Protein AF-A0A9D3N6C1-F1 (afdb_monomer)

Radius of gyration: 56.99 Å; Cα contacts (8 Å, |Δi|>4): 7; chains: 1; bounding box: 118×42×166 Å

Secondary structure (DSSP, 8-state):
--HHHHHHSSSSS------------------THHHHHTTS----S-PPPBTTB---TT------------GGGPPPHHHHHHHHHHHHHHHHHHHHHHHHTT--TTPPPHHHHHHHHHHHHHHHHHHHHHHHHHHHHHHHHHHHHHHHHHHHHHHHHHHHHHHHHHHHHHHHHHHHHHHHHHHHHHHHHHHHHHHHHHHHHHT-

Structure (mmCIF, N/CA/C/O backbone):
data_AF-A0A9D3N6C1-F1
#
_entry.id   AF-A0A9D3N6C1-F1
#
loop_
_atom_site.group_PDB
_atom_site.id
_atom_site.type_symbol
_atom_site.label_atom_id
_atom_site.label_alt_id
_atom_site.label_comp_id
_atom_site.label_asym_id
_atom_site.label_entity_id
_atom_site.label_seq_id
_atom_site.pdbx_PDB_ins_code
_atom_site.Cartn_x
_atom_site.Cartn_y
_atom_site.Cartn_z
_atom_site.occupancy
_atom_site.B_iso_or_equiv
_atom_site.auth_seq_id
_atom_site.auth_comp_id
_atom_site.auth_asym_id
_atom_site.auth_atom_id
_atom_site.pdbx_PDB_model_num
ATOM 1 N N . MET A 1 1 ? -15.144 -20.493 -7.561 1.00 51.84 1 MET A N 1
ATOM 2 C CA . MET A 1 1 ? -16.007 -19.359 -7.971 1.00 51.84 1 MET A CA 1
ATOM 3 C C . MET A 1 1 ? -17.156 -19.053 -7.002 1.00 51.84 1 MET A C 1
ATOM 5 O O . MET A 1 1 ? -17.627 -17.929 -7.015 1.00 51.84 1 MET A O 1
ATOM 9 N N . ALA A 1 2 ? -17.586 -19.973 -6.125 1.00 52.69 2 ALA A N 1
ATOM 10 C CA . ALA A 1 2 ? -18.705 -19.720 -5.201 1.00 52.69 2 ALA A CA 1
ATOM 11 C C . ALA A 1 2 ? -18.358 -18.874 -3.952 1.00 52.69 2 ALA A C 1
ATOM 13 O O . ALA A 1 2 ? -19.252 -18.319 -3.326 1.00 52.69 2 ALA A O 1
ATOM 14 N N . TRP A 1 3 ? -17.078 -18.743 -3.588 1.00 44.59 3 TRP A N 1
ATOM 15 C CA . TRP A 1 3 ? -16.671 -18.025 -2.368 1.00 44.59 3 TRP A CA 1
ATOM 16 C C . TRP A 1 3 ? -16.644 -16.498 -2.516 1.00 44.59 3 TRP A C 1
ATOM 18 O O . TRP A 1 3 ? -16.875 -15.788 -1.544 1.00 44.59 3 TRP A O 1
ATOM 28 N N . PHE A 1 4 ? -16.455 -15.981 -3.733 1.00 55.94 4 PHE A N 1
ATOM 29 C CA . PHE A 1 4 ? -16.473 -14.535 -3.989 1.00 55.94 4 PHE A CA 1
ATOM 30 C C . PHE A 1 4 ? -17.875 -13.917 -3.863 1.00 55.94 4 PHE A 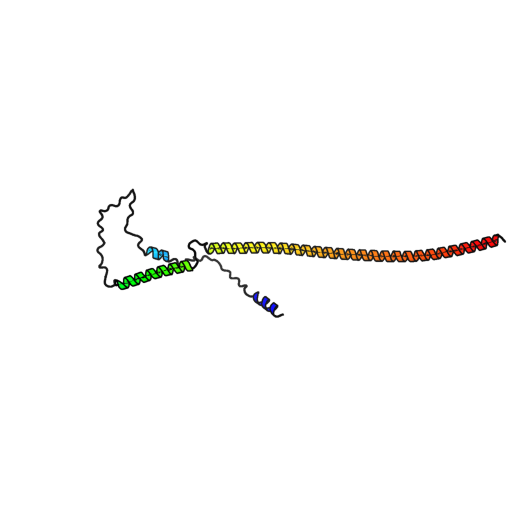C 1
ATOM 32 O O . PHE A 1 4 ? -18.001 -12.747 -3.518 1.00 55.94 4 PHE A O 1
ATOM 39 N N . LEU A 1 5 ? -18.935 -14.703 -4.084 1.00 53.47 5 LEU A N 1
ATOM 40 C CA . LEU A 1 5 ? -20.321 -14.235 -3.960 1.00 53.47 5 LEU A CA 1
ATOM 41 C C . LEU A 1 5 ? -20.803 -14.169 -2.501 1.00 53.47 5 LEU A C 1
ATOM 43 O O . LEU A 1 5 ? -21.668 -13.360 -2.185 1.00 53.47 5 LEU A O 1
ATOM 47 N N . LEU A 1 6 ? -20.215 -14.964 -1.600 1.00 51.81 6 LEU A N 1
ATOM 48 C CA . LEU A 1 6 ? -20.531 -14.935 -0.165 1.00 51.81 6 LEU A CA 1
ATOM 49 C C . LEU A 1 6 ? -19.954 -13.700 0.544 1.00 51.81 6 LEU A C 1
ATOM 51 O O . LEU A 1 6 ? -20.574 -13.199 1.476 1.00 51.81 6 LEU A O 1
ATOM 55 N N . LEU A 1 7 ? -18.826 -13.166 0.063 1.00 52.06 7 LEU A N 1
ATOM 56 C CA . LEU A 1 7 ? -18.203 -11.949 0.603 1.00 52.06 7 LEU A CA 1
ATOM 57 C C . LEU A 1 7 ? -18.916 -10.654 0.179 1.00 52.06 7 LEU A C 1
ATOM 59 O O . LEU A 1 7 ? -18.825 -9.650 0.876 1.00 52.06 7 LEU A O 1
ATOM 63 N N . LEU A 1 8 ? -19.656 -10.668 -0.934 1.00 50.75 8 LEU A N 1
ATOM 64 C CA . LEU A 1 8 ? -20.414 -9.499 -1.398 1.00 50.75 8 LEU A CA 1
ATOM 65 C C . LEU A 1 8 ? -21.773 -9.347 -0.692 1.00 50.75 8 LEU A C 1
ATOM 67 O O . LEU A 1 8 ? -22.330 -8.253 -0.667 1.00 50.75 8 LEU A O 1
ATOM 71 N N . LEU A 1 9 ? -22.298 -10.412 -0.078 1.00 48.44 9 LEU A N 1
ATOM 72 C CA . LEU A 1 9 ? -23.593 -10.386 0.614 1.00 48.44 9 LEU A CA 1
ATOM 73 C C . LEU A 1 9 ? -23.511 -9.872 2.061 1.00 48.44 9 LEU A C 1
ATOM 75 O O . LEU A 1 9 ? -24.537 -9.494 2.623 1.00 48.44 9 LEU A O 1
ATOM 79 N N . THR A 1 10 ? -22.319 -9.802 2.660 1.00 48.97 10 THR A N 1
ATOM 80 C CA . THR A 1 10 ? -22.128 -9.294 4.031 1.00 48.97 10 THR A CA 1
ATOM 81 C C . THR A 1 10 ? -21.911 -7.781 4.102 1.00 48.97 10 THR A C 1
ATOM 83 O O . THR A 1 10 ? -21.948 -7.221 5.191 1.00 48.97 10 THR A O 1
ATOM 86 N N . VAL A 1 11 ? -21.740 -7.099 2.963 1.00 46.59 11 VAL A N 1
ATOM 87 C CA . VAL A 1 11 ? -21.445 -5.651 2.904 1.00 46.59 11 VAL A CA 1
ATOM 88 C C . VAL A 1 11 ? -22.714 -4.783 2.774 1.00 46.59 11 VAL A C 1
ATOM 90 O O . VAL A 1 11 ? -22.653 -3.572 2.954 1.00 46.59 11 VAL A O 1
ATOM 93 N N . TRP A 1 12 ? -23.896 -5.372 2.536 1.00 43.91 12 TRP A N 1
ATOM 94 C CA . TRP A 1 12 ? -25.137 -4.613 2.266 1.00 43.91 12 TRP A CA 1
ATOM 95 C C . TRP A 1 12 ? -26.204 -4.580 3.374 1.00 43.91 12 TRP A C 1
ATOM 97 O O . TRP A 1 12 ? -27.329 -4.134 3.155 1.00 43.91 12 TRP A O 1
ATOM 107 N N . ARG A 1 13 ? -25.856 -4.954 4.603 1.00 42.44 13 ARG A N 1
ATOM 108 C CA . ARG A 1 13 ? -26.636 -4.650 5.818 1.00 42.44 13 ARG A CA 1
ATOM 109 C C . ARG A 1 13 ? -25.618 -4.126 6.827 1.00 42.44 13 ARG A C 1
ATOM 111 O O . ARG A 1 13 ? -24.743 -4.881 7.203 1.00 42.44 13 ARG A O 1
ATOM 118 N N . THR A 1 14 ? -25.588 -2.867 7.242 1.00 38.66 14 THR A N 1
ATOM 119 C CA . THR A 1 14 ? -26.682 -2.019 7.717 1.00 38.66 14 THR A CA 1
ATOM 120 C C . THR A 1 14 ? -26.234 -0.557 7.657 1.00 38.66 14 THR A C 1
ATOM 122 O O . THR A 1 14 ? -25.368 -0.144 8.419 1.00 38.66 14 THR A O 1
ATOM 125 N N . GLY A 1 15 ? -26.839 0.231 6.771 1.00 40.22 15 GLY A N 1
ATOM 126 C CA . GLY A 1 15 ? -26.744 1.691 6.767 1.00 40.22 15 GLY A CA 1
ATOM 127 C C . GLY A 1 15 ? -28.107 2.290 7.088 1.00 40.22 15 GLY A C 1
ATOM 128 O O . GLY A 1 15 ? -28.732 2.887 6.220 1.00 40.22 15 GLY A O 1
ATOM 129 N N . SER A 1 16 ? -28.607 2.054 8.302 1.00 34.19 16 SER A N 1
ATOM 130 C CA . SER A 1 16 ? -29.716 2.832 8.855 1.00 34.19 16 SER A CA 1
ATOM 131 C C . SER A 1 16 ? -29.099 3.829 9.818 1.00 34.19 16 SER A C 1
ATOM 133 O O . SER A 1 16 ? -28.692 3.449 10.913 1.00 34.19 16 SER A O 1
ATOM 135 N N . SER A 1 17 ? -28.995 5.083 9.379 1.00 38.34 17 SER A N 1
ATOM 136 C CA . SER A 1 17 ? -28.716 6.220 10.252 1.00 38.34 17 SER A CA 1
ATOM 137 C C . SER A 1 17 ? -29.812 6.273 11.310 1.00 38.34 17 SER A C 1
ATOM 139 O O . SER A 1 17 ? -30.955 6.604 11.000 1.00 38.34 17 SER A O 1
ATOM 141 N N . ILE A 1 18 ? -29.494 5.865 12.534 1.00 37.66 18 ILE A N 1
ATOM 142 C CA . ILE A 1 18 ? -30.300 6.217 13.696 1.00 37.66 18 ILE A CA 1
ATOM 143 C C . ILE A 1 18 ? -29.663 7.498 14.227 1.00 37.66 18 ILE A C 1
ATOM 145 O O . ILE A 1 18 ? -28.695 7.446 14.981 1.00 37.66 18 ILE A O 1
ATOM 149 N N . ASP A 1 19 ? -30.192 8.641 13.792 1.00 34.84 19 ASP A N 1
ATOM 150 C CA . ASP A 1 19 ? -30.041 9.890 14.535 1.00 34.84 19 ASP A CA 1
ATOM 151 C C . ASP A 1 19 ? -30.772 9.700 15.868 1.00 34.84 19 ASP A C 1
ATOM 153 O O . ASP A 1 19 ? -31.995 9.833 15.956 1.00 34.84 19 ASP A O 1
ATOM 157 N N . VAL A 1 20 ? -30.032 9.305 16.906 1.00 38.78 20 VAL A N 1
ATOM 158 C CA . VAL A 1 20 ? -30.511 9.425 18.282 1.00 38.78 20 VAL A CA 1
ATOM 159 C C . VAL A 1 20 ? -30.230 10.856 18.711 1.00 38.78 20 VAL A C 1
ATOM 161 O O . VAL A 1 20 ? -29.137 11.188 19.163 1.00 38.78 20 VAL A O 1
ATOM 164 N N . ASP A 1 21 ? -31.244 11.695 18.538 1.00 36.72 21 ASP A N 1
ATOM 165 C CA . ASP A 1 21 ? -31.385 12.965 19.235 1.00 36.72 21 ASP A CA 1
ATOM 166 C C . ASP A 1 21 ? -31.307 12.692 20.749 1.00 36.72 21 ASP A C 1
ATOM 168 O O . ASP A 1 21 ? -32.249 12.178 21.362 1.00 36.72 21 ASP A O 1
ATOM 172 N N . MET A 1 22 ? -30.138 12.952 21.346 1.00 39.72 22 MET A N 1
ATOM 173 C CA . MET A 1 22 ? -29.923 12.942 22.796 1.00 39.72 22 MET A CA 1
ATOM 174 C C . MET A 1 22 ? -30.532 14.209 23.407 1.00 39.72 22 MET A C 1
ATOM 176 O O . MET A 1 22 ? -29.850 15.040 24.001 1.00 39.72 22 MET A O 1
ATOM 180 N N . GLY A 1 23 ? -31.844 14.351 23.241 1.00 34.59 23 GLY A N 1
ATOM 181 C CA . GLY A 1 23 ? -32.658 15.238 24.050 1.00 34.59 23 GLY A CA 1
ATOM 182 C C . GLY A 1 23 ? -32.827 14.630 25.437 1.00 34.59 23 GLY A C 1
ATOM 183 O O . GLY A 1 23 ? -33.588 13.675 25.603 1.00 34.59 23 GLY A O 1
ATOM 184 N N . ASP A 1 24 ? -32.056 15.162 26.384 1.00 43.91 24 ASP A N 1
ATOM 185 C CA . ASP A 1 24 ? -32.415 15.402 27.787 1.00 43.91 24 ASP A CA 1
ATOM 186 C C . ASP A 1 24 ? -33.452 14.424 28.372 1.00 43.91 24 ASP A C 1
ATOM 188 O O . ASP A 1 24 ? -34.631 14.735 28.552 1.00 43.91 24 ASP A O 1
ATOM 192 N N . ARG A 1 25 ? -33.013 13.188 28.620 1.00 38.09 25 ARG A N 1
ATOM 193 C CA . ARG A 1 25 ? -33.773 12.222 29.413 1.00 38.09 25 ARG A CA 1
ATOM 194 C C . ARG A 1 25 ? -33.000 11.977 30.696 1.00 38.09 25 ARG A C 1
ATOM 196 O O . ARG A 1 25 ? -31.959 11.331 30.657 1.00 38.09 25 ARG A O 1
ATOM 203 N N . ASP A 1 26 ? -33.530 12.492 31.800 1.00 43.59 26 ASP A N 1
ATOM 204 C CA . ASP A 1 26 ? -33.186 12.079 33.159 1.00 43.59 26 ASP A CA 1
ATOM 205 C C . ASP A 1 26 ? -33.376 10.561 33.267 1.00 43.59 26 ASP A C 1
ATOM 207 O O . ASP A 1 26 ? -34.496 10.045 33.330 1.00 43.59 26 ASP A O 1
ATOM 211 N N . TRP A 1 27 ? -32.267 9.825 33.226 1.00 44.47 27 TRP A N 1
ATOM 212 C CA . TRP A 1 27 ? -32.243 8.397 33.511 1.00 44.47 27 TRP A CA 1
ATOM 213 C C . TRP A 1 27 ? -32.145 8.217 35.020 1.00 44.47 27 TRP A C 1
ATOM 215 O O . TRP A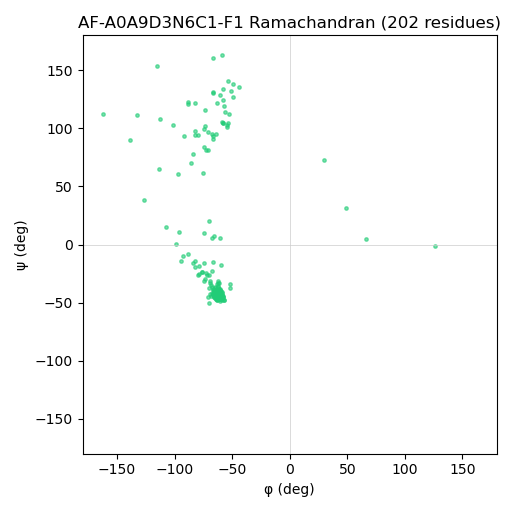 1 27 ? -31.077 7.938 35.563 1.00 44.47 27 TRP A O 1
ATOM 225 N N . ASP A 1 28 ? -33.277 8.400 35.692 1.00 39.50 28 ASP A N 1
ATOM 226 C CA . ASP A 1 28 ? -33.423 8.132 37.116 1.00 39.50 28 ASP A CA 1
ATOM 227 C C . ASP A 1 28 ? -33.434 6.607 37.325 1.00 39.50 28 ASP A C 1
ATOM 229 O O . ASP A 1 28 ? -34.473 5.940 37.357 1.00 39.50 28 ASP A O 1
ATOM 233 N N . TRP A 1 29 ? -32.239 6.011 37.351 1.00 38.75 29 TRP A N 1
ATOM 234 C CA . TRP A 1 29 ? -32.053 4.594 37.641 1.00 38.75 29 TRP A CA 1
ATOM 235 C C . TRP A 1 29 ? -32.328 4.340 39.124 1.00 38.75 29 TRP A C 1
ATOM 237 O O . TRP A 1 29 ? -31.419 4.237 39.944 1.00 38.75 29 TRP A O 1
ATOM 247 N N . GLY A 1 30 ? -33.616 4.223 39.451 1.00 46.69 30 GLY A N 1
ATOM 248 C CA . GLY A 1 30 ? -34.174 3.083 40.179 1.00 46.69 30 GLY A CA 1
ATOM 249 C C . GLY A 1 30 ? -33.462 2.635 41.453 1.00 46.69 30 GLY A C 1
ATOM 250 O O . GLY A 1 30 ? -33.509 1.453 41.783 1.00 46.69 30 GLY A O 1
ATOM 251 N N . SER A 1 31 ? -32.842 3.547 42.194 1.00 46.62 31 SER A N 1
ATOM 252 C CA . SER A 1 31 ? -32.247 3.256 43.494 1.00 46.62 31 SER A CA 1
ATOM 253 C C . SER A 1 31 ? -33.231 3.639 44.594 1.00 46.62 31 SER A C 1
ATOM 255 O O . SER A 1 31 ? -32.929 4.442 45.472 1.00 46.62 31 SER A O 1
ATOM 257 N N . GLY A 1 32 ? -34.406 2.996 44.595 1.00 43.09 32 GLY A N 1
ATOM 258 C CA . GLY A 1 32 ? -35.379 3.058 45.702 1.00 43.09 32 GLY A CA 1
ATOM 259 C C . GLY A 1 32 ? -34.832 2.526 47.041 1.00 43.09 32 GLY A C 1
ATOM 260 O O . GLY A 1 32 ? -35.556 2.426 48.027 1.00 43.09 32 GLY A O 1
ATOM 261 N N . LEU A 1 33 ? -33.538 2.189 47.099 1.00 50.34 33 LEU A N 1
ATOM 262 C CA . LEU A 1 33 ? -32.808 1.920 48.329 1.00 50.34 33 LEU A CA 1
ATOM 263 C C . LEU A 1 33 ? -32.761 3.157 49.240 1.00 50.34 33 LEU A C 1
ATOM 265 O O . LEU A 1 33 ? -32.761 3.002 50.458 1.00 50.34 33 LEU A O 1
ATOM 269 N N . HIS A 1 34 ? -32.752 4.371 48.674 1.00 49.53 34 HIS A N 1
ATOM 270 C CA . HIS A 1 34 ? -32.753 5.600 49.473 1.00 49.53 34 HIS A CA 1
ATOM 271 C C . HIS A 1 34 ? -34.060 5.741 50.277 1.00 49.53 34 HIS A C 1
ATOM 273 O O . HIS A 1 34 ? -34.020 6.011 51.477 1.00 49.53 34 HIS A O 1
ATOM 279 N N . ASP A 1 35 ? -35.204 5.403 49.671 1.00 50.47 35 ASP A N 1
ATOM 280 C CA . ASP A 1 35 ? -36.515 5.390 50.339 1.00 50.47 35 ASP A CA 1
ATOM 281 C C . ASP A 1 35 ? -36.641 4.262 51.387 1.00 50.47 35 ASP A C 1
ATOM 283 O O . ASP A 1 35 ? -37.285 4.423 52.430 1.00 50.47 35 ASP A O 1
ATOM 287 N N . LEU A 1 36 ? -35.967 3.126 51.172 1.00 49.16 36 LEU A N 1
ATOM 288 C CA . LEU A 1 36 ? -35.908 2.022 52.141 1.00 49.16 36 LEU A CA 1
ATOM 289 C C . LEU A 1 36 ? -34.999 2.321 53.344 1.00 49.16 36 LEU A C 1
ATOM 291 O O . LEU A 1 36 ? -35.290 1.870 54.452 1.00 49.16 36 LEU A O 1
ATOM 295 N N . LEU A 1 37 ? -33.935 3.112 53.173 1.00 50.56 37 LEU A N 1
ATOM 296 C CA . LEU A 1 37 ? -33.070 3.538 54.281 1.00 50.56 37 LEU A CA 1
ATOM 297 C C . LEU A 1 37 ? -33.749 4.570 55.194 1.00 50.56 37 LEU A C 1
ATOM 299 O O . LEU A 1 37 ? -33.457 4.601 56.388 1.00 50.56 37 LEU A O 1
ATOM 303 N N . HIS A 1 38 ? -34.711 5.342 54.681 1.00 45.22 38 HIS A N 1
ATOM 304 C CA . HIS A 1 38 ? -35.580 6.195 55.501 1.00 45.22 38 HIS A CA 1
ATOM 305 C C . HIS A 1 38 ? -36.652 5.416 56.279 1.00 45.22 38 HIS A C 1
ATOM 307 O O . HIS A 1 38 ? -37.223 5.943 57.234 1.00 45.22 38 HIS A O 1
ATOM 313 N N . SER A 1 39 ? -36.910 4.160 55.901 1.00 44.50 39 SER A N 1
ATOM 314 C CA . SER A 1 39 ? -37.894 3.290 56.561 1.00 44.50 39 SER A CA 1
ATOM 315 C C . SER A 1 39 ? -37.345 2.608 57.820 1.00 44.50 39 SER A C 1
ATOM 317 O O . SER A 1 39 ? -38.115 2.094 58.632 1.00 44.50 39 SER A O 1
ATOM 319 N N . PHE A 1 40 ? -36.024 2.629 58.025 1.00 40.97 40 PHE A N 1
ATOM 320 C CA . PHE A 1 40 ? -35.431 2.297 59.313 1.00 40.97 40 PHE A CA 1
ATOM 321 C C . PHE A 1 40 ? -35.357 3.570 60.153 1.00 40.97 40 PHE A C 1
ATOM 323 O O . PHE A 1 40 ? -34.719 4.535 59.729 1.00 40.97 40 PHE A O 1
ATOM 330 N N . PRO A 1 41 ? -35.957 3.610 61.355 1.00 40.72 41 PRO A N 1
ATOM 331 C CA . PRO A 1 41 ? -35.766 4.735 62.246 1.00 40.72 41 PRO A CA 1
ATOM 332 C C . PRO A 1 41 ? -34.298 4.738 62.685 1.00 40.72 41 PRO A C 1
ATOM 334 O O . PRO A 1 41 ? -33.922 4.125 63.678 1.00 40.72 41 PRO A O 1
ATOM 337 N N . ALA A 1 42 ? -33.456 5.478 61.963 1.00 39.47 42 ALA A N 1
ATOM 338 C CA . ALA A 1 42 ? -32.098 5.832 62.371 1.00 39.47 42 ALA A CA 1
ATOM 339 C C . ALA A 1 42 ? -32.090 6.751 63.611 1.00 39.47 42 ALA A C 1
ATOM 341 O O . ALA A 1 42 ? -31.053 7.255 64.030 1.00 39.47 42 ALA A O 1
ATOM 342 N N . HIS A 1 43 ? -33.249 6.976 64.230 1.00 42.50 43 HIS A N 1
ATOM 343 C CA . HIS A 1 43 ? -33.382 7.575 65.546 1.00 42.50 43 HIS A CA 1
ATOM 344 C C . HIS A 1 43 ? -33.261 6.471 66.593 1.00 42.50 43 HIS A C 1
ATOM 346 O O . HIS A 1 43 ? -34.223 6.105 67.268 1.00 42.50 43 HIS A O 1
ATOM 352 N N . SER A 1 44 ? -32.049 5.932 66.733 1.00 42.66 44 SER A N 1
ATOM 353 C CA . SER A 1 44 ? -31.700 5.300 67.999 1.00 42.66 44 SER A CA 1
ATOM 354 C C . SER A 1 44 ? -31.863 6.374 69.090 1.00 42.66 44 SER A C 1
ATOM 356 O O . SER A 1 44 ? -31.393 7.497 68.892 1.00 42.66 44 SER A O 1
ATOM 358 N N . PRO A 1 45 ? -32.500 6.085 70.234 1.00 45.69 45 PRO A N 1
ATOM 359 C CA . PRO A 1 45 ? -32.685 7.065 71.304 1.00 45.69 45 PRO A CA 1
ATOM 360 C C . PRO A 1 45 ? -31.383 7.324 72.081 1.00 45.69 45 PRO A C 1
ATOM 362 O O . PRO A 1 45 ? -31.404 7.943 73.144 1.00 45.69 45 PRO A O 1
ATOM 365 N N . PHE A 1 46 ? -30.246 6.821 71.595 1.00 44.72 46 PHE A N 1
ATOM 366 C CA . PHE A 1 46 ? -28.955 7.000 72.231 1.00 44.72 46 PHE A CA 1
ATOM 367 C C . PHE A 1 46 ? -28.380 8.358 71.828 1.00 44.72 46 PHE A C 1
ATOM 369 O O . PHE A 1 46 ? -27.794 8.526 70.761 1.00 44.72 46 PHE A O 1
ATOM 376 N N . VAL A 1 47 ? -28.577 9.340 72.707 1.00 50.69 47 VAL A N 1
ATOM 377 C CA . VAL A 1 47 ? -27.859 10.616 72.675 1.00 50.69 47 VAL A CA 1
ATOM 378 C C . VAL A 1 47 ? -26.373 10.328 72.907 1.00 50.69 47 VAL A C 1
ATOM 380 O O . VAL A 1 47 ? -26.008 9.746 73.928 1.00 50.69 47 VAL A O 1
ATOM 383 N N . THR A 1 48 ? -25.511 10.721 71.971 1.00 48.72 48 THR A N 1
ATOM 384 C CA . THR A 1 48 ? -24.055 10.692 72.161 1.00 48.72 48 THR A CA 1
ATOM 385 C C . THR A 1 48 ? -23.614 11.933 72.931 1.00 48.72 48 THR A C 1
ATOM 387 O O . THR A 1 48 ? -23.866 13.055 72.496 1.00 48.72 48 THR A O 1
ATOM 390 N N . GLU A 1 49 ? -22.966 11.723 74.074 1.00 50.28 49 GLU A N 1
ATOM 391 C CA . GLU A 1 49 ? -22.484 12.773 74.972 1.00 50.28 49 GLU A CA 1
ATOM 392 C C . GLU A 1 49 ? -21.365 13.599 74.308 1.00 50.28 49 GLU A C 1
ATOM 394 O O . GLU A 1 49 ? -20.410 13.041 73.765 1.00 50.28 49 GLU A O 1
ATOM 399 N N . THR A 1 50 ? -21.476 14.930 74.333 1.00 56.34 50 THR A N 1
ATOM 400 C CA . THR A 1 50 ? -20.424 15.851 73.867 1.00 56.34 50 THR A CA 1
ATOM 401 C C . THR A 1 50 ? -19.898 16.673 75.050 1.00 56.34 50 THR A C 1
ATOM 403 O O . THR A 1 50 ? -20.634 16.880 76.015 1.00 56.34 50 THR A O 1
ATOM 406 N N . PRO A 1 51 ? -18.644 17.172 75.018 1.00 57.12 51 PRO A N 1
ATOM 407 C CA . PRO A 1 51 ? -18.044 17.873 76.161 1.00 57.12 51 PRO A CA 1
ATOM 408 C C . PRO A 1 51 ? -18.802 19.135 76.611 1.00 57.12 51 PRO A C 1
ATOM 410 O O . PRO A 1 51 ? -18.594 19.606 77.725 1.00 57.12 51 PRO A O 1
ATOM 413 N N . GLU A 1 52 ? -19.680 19.678 75.763 1.00 55.16 52 GLU A N 1
ATOM 414 C CA . GLU A 1 52 ? -20.537 20.825 76.079 1.00 55.16 52 GLU A CA 1
ATOM 415 C C . GLU A 1 52 ? -21.936 20.430 76.590 1.00 55.16 52 GLU A C 1
ATOM 417 O O . GLU A 1 52 ? -22.634 21.282 77.134 1.00 55.16 52 GLU A O 1
ATOM 422 N N . HIS A 1 53 ? -22.363 19.169 76.443 1.00 56.75 53 HIS A N 1
ATOM 423 C CA . HIS A 1 53 ? -23.679 18.670 76.864 1.00 56.75 53 HIS A CA 1
ATOM 424 C C . HIS A 1 53 ? -23.562 17.281 77.515 1.00 56.75 53 HIS A C 1
ATOM 426 O O . HIS A 1 53 ? -23.691 16.250 76.853 1.00 56.75 53 HIS A O 1
ATOM 432 N N . ALA A 1 54 ? -23.361 17.264 78.837 1.00 56.62 54 ALA A N 1
ATOM 433 C CA . ALA A 1 54 ? -23.435 16.044 79.639 1.00 56.62 54 ALA A CA 1
ATOM 434 C C . ALA A 1 54 ? -24.876 15.502 79.659 1.00 56.62 54 ALA A C 1
ATOM 436 O O . ALA A 1 54 ? -25.830 16.248 79.915 1.00 56.62 54 ALA A O 1
ATOM 437 N N . ALA A 1 55 ? -25.050 14.207 79.396 1.00 55.22 55 ALA A N 1
ATOM 438 C CA . ALA A 1 55 ? -26.374 13.597 79.332 1.00 55.22 55 ALA A CA 1
ATOM 439 C C . ALA A 1 55 ? -26.955 13.454 80.751 1.00 55.22 55 ALA A C 1
ATOM 441 O O . ALA A 1 55 ? -26.436 12.734 81.602 1.00 55.22 55 ALA A O 1
ATOM 442 N N . ASN A 1 56 ? -28.051 14.160 81.033 1.00 54.28 56 ASN A N 1
ATOM 443 C CA . ASN A 1 56 ? -28.681 14.153 82.351 1.00 54.28 56 ASN A CA 1
ATOM 444 C C . ASN A 1 56 ? -29.546 12.889 82.538 1.00 54.28 56 ASN A C 1
ATOM 446 O O . ASN A 1 56 ? -30.721 12.860 82.175 1.00 54.28 56 ASN A O 1
ATOM 450 N N . CYS A 1 57 ? -28.972 11.841 83.136 1.00 54.12 57 CYS A N 1
ATOM 451 C CA . CYS A 1 57 ? -29.591 10.517 83.318 1.00 54.12 57 CYS A CA 1
ATOM 452 C C . CYS A 1 57 ? -30.762 10.448 84.326 1.00 54.12 57 CYS A C 1
ATOM 454 O O . CYS A 1 57 ? -31.090 9.369 84.817 1.00 54.12 57 CYS A O 1
ATOM 456 N N . THR A 1 58 ? -31.416 11.565 84.660 1.00 52.34 58 THR A N 1
ATOM 457 C CA . THR A 1 58 ? -32.591 11.578 85.558 1.00 52.34 58 THR A CA 1
ATOM 458 C C . THR A 1 58 ? -33.937 11.641 84.829 1.00 52.34 58 THR A C 1
ATOM 460 O O . THR A 1 58 ? -34.990 11.594 85.472 1.00 52.34 58 THR A O 1
ATOM 463 N N . GLN A 1 59 ? -33.944 11.660 83.493 1.00 51.75 59 GLN A N 1
ATOM 464 C CA . GLN A 1 59 ? -35.173 11.530 82.711 1.00 51.75 59 GLN A CA 1
ATOM 465 C C . GLN A 1 59 ? -35.719 10.099 82.788 1.00 51.75 59 GLN A C 1
ATOM 467 O O . GLN A 1 59 ? -35.323 9.196 82.056 1.00 51.75 59 GLN A O 1
ATOM 472 N N . ARG A 1 60 ? -36.684 9.899 83.691 1.00 50.56 60 ARG A N 1
ATOM 473 C CA . ARG A 1 60 ? -37.620 8.776 83.619 1.00 50.56 60 ARG A CA 1
ATOM 474 C C . ARG A 1 60 ? -38.356 8.869 82.284 1.00 50.56 60 ARG A C 1
ATOM 476 O O . ARG A 1 60 ? -39.224 9.726 82.126 1.00 50.56 60 ARG A O 1
ATOM 483 N N . PHE A 1 61 ? -38.000 7.999 81.343 1.00 44.97 61 PHE A N 1
ATOM 484 C CA . PHE A 1 61 ? -38.771 7.783 80.126 1.00 44.97 61 PHE A CA 1
ATOM 485 C C . PHE A 1 61 ? -40.185 7.362 80.525 1.00 44.97 61 PHE A C 1
ATOM 487 O O . PHE A 1 61 ? -40.421 6.230 80.946 1.00 44.97 61 PHE A O 1
ATOM 494 N N . TRP A 1 62 ? -41.136 8.281 80.402 1.00 43.78 62 TRP A N 1
ATOM 495 C CA . TRP A 1 62 ? -42.521 7.889 80.226 1.00 43.78 62 TRP A CA 1
ATOM 496 C C . TRP A 1 62 ? -42.620 7.392 78.791 1.00 43.78 62 TRP A C 1
ATOM 498 O O . TRP A 1 62 ? -42.660 8.189 77.856 1.00 43.78 62 TRP A O 1
ATOM 508 N N . LEU A 1 63 ? -42.591 6.068 78.618 1.00 46.25 63 LEU A N 1
ATOM 509 C CA . LEU A 1 63 ? -43.094 5.470 77.387 1.00 46.25 63 LEU A CA 1
ATOM 510 C C . LEU A 1 63 ? -44.502 6.053 77.172 1.00 46.25 63 LEU A C 1
ATOM 512 O O . LEU A 1 63 ? -45.269 6.102 78.144 1.00 46.25 63 LEU A O 1
ATOM 516 N N . PRO A 1 64 ? -44.849 6.533 75.962 1.00 45.94 64 PRO A N 1
ATOM 517 C CA . PRO A 1 64 ? -46.235 6.875 75.674 1.00 45.94 64 PRO A CA 1
ATOM 518 C C . PRO A 1 64 ? -47.101 5.689 76.118 1.00 45.94 64 PRO A C 1
ATOM 520 O O . PRO A 1 64 ? -46.655 4.552 75.927 1.00 45.94 64 PRO A O 1
ATOM 523 N N . PRO A 1 65 ? -48.269 5.910 76.758 1.00 43.50 65 PRO A N 1
ATOM 524 C CA . PRO A 1 65 ? -49.144 4.808 77.131 1.00 43.50 65 PRO A CA 1
ATOM 525 C C . PRO A 1 65 ? -49.357 4.001 75.861 1.00 43.50 65 PRO A C 1
ATOM 527 O O . PRO A 1 65 ? -49.892 4.530 74.884 1.00 43.50 65 PRO A O 1
ATOM 530 N N . SER A 1 66 ? -48.819 2.781 75.832 1.00 46.97 66 SER A N 1
ATOM 531 C CA . SER A 1 66 ? -48.930 1.947 74.655 1.00 46.97 66 SER A CA 1
ATOM 532 C C . SER A 1 66 ? -50.422 1.812 74.405 1.00 46.97 66 SER A C 1
ATOM 534 O O . SER A 1 66 ? -51.174 1.324 75.252 1.00 46.97 66 SER A O 1
ATOM 536 N N . THR A 1 67 ? -50.875 2.278 73.240 1.00 52.94 67 THR A N 1
ATOM 537 C CA . THR A 1 67 ? -52.058 1.672 72.639 1.00 52.94 67 THR A CA 1
ATOM 538 C C . THR A 1 67 ? -51.859 0.167 72.777 1.00 52.94 67 THR A C 1
ATOM 540 O O . THR A 1 67 ? -50.719 -0.280 72.599 1.00 52.94 67 THR A O 1
ATOM 543 N N . PRO A 1 68 ? -52.874 -0.612 73.191 1.00 55.44 68 PRO A N 1
ATOM 544 C CA . PRO A 1 68 ? -52.705 -2.047 73.313 1.00 55.44 68 PRO A CA 1
ATOM 545 C C . PRO A 1 68 ? -52.192 -2.529 71.962 1.00 55.44 68 PRO A C 1
ATOM 547 O O . PRO A 1 68 ? -52.920 -2.518 70.970 1.00 55.44 68 PRO A O 1
ATOM 550 N N . VAL A 1 69 ? -50.895 -2.839 71.909 1.00 51.31 69 VAL A N 1
ATOM 551 C CA . VAL A 1 69 ? -50.282 -3.481 70.760 1.00 51.31 69 VAL A CA 1
ATOM 552 C C . VAL A 1 69 ? -51.128 -4.726 70.614 1.00 51.31 69 VAL A C 1
ATOM 554 O O . VAL A 1 69 ? -51.225 -5.506 71.559 1.00 51.31 69 VAL A O 1
ATOM 557 N N . CYS A 1 70 ? -51.881 -4.823 69.525 1.00 52.03 70 CYS A N 1
ATOM 558 C CA . CYS A 1 70 ? -52.773 -5.946 69.319 1.00 52.03 70 CYS A CA 1
ATOM 559 C C . CYS A 1 70 ? -51.877 -7.168 69.123 1.00 52.03 70 CYS A C 1
ATOM 561 O O . CYS A 1 70 ? -51.392 -7.419 68.025 1.00 52.03 70 CYS A O 1
ATOM 563 N N . TRP A 1 71 ? -51.633 -7.909 70.210 1.00 53.84 71 TRP A N 1
ATOM 564 C CA . TRP A 1 71 ? -50.882 -9.168 70.202 1.00 53.84 71 TRP A CA 1
ATOM 565 C C . TRP A 1 71 ? -51.633 -10.285 69.453 1.00 53.84 71 TRP A C 1
ATOM 567 O O . TRP A 1 71 ? -51.187 -11.424 69.434 1.00 53.84 71 TRP A O 1
ATOM 577 N N . GLU A 1 72 ? -52.767 -9.964 68.828 1.00 53.22 72 GLU A N 1
ATOM 578 C CA . GLU A 1 72 ? -53.635 -10.885 68.095 1.00 53.22 72 GLU A CA 1
ATOM 579 C C . GLU A 1 72 ? -52.985 -11.423 66.810 1.00 53.22 72 GLU A C 1
ATOM 581 O O . GLU A 1 72 ? -53.348 -12.509 66.375 1.00 53.22 72 GLU A O 1
ATOM 586 N N . ASN A 1 73 ? -51.991 -10.719 66.248 1.00 55.78 73 ASN A N 1
ATOM 587 C CA . ASN A 1 73 ? -51.272 -11.107 65.023 1.00 55.78 73 ASN A CA 1
ATOM 588 C C . ASN A 1 73 ? -49.751 -11.143 65.224 1.00 55.78 73 ASN A C 1
ATOM 590 O O . ASN A 1 73 ? -48.990 -10.681 64.372 1.00 55.78 73 ASN A O 1
ATOM 594 N N . ILE A 1 74 ? -49.289 -11.608 66.381 1.00 59.16 74 ILE A N 1
ATOM 595 C CA . ILE A 1 74 ? -47.852 -11.761 66.604 1.00 59.16 74 ILE A CA 1
ATOM 596 C C . ILE A 1 74 ? -47.437 -13.133 66.129 1.00 59.16 74 ILE A C 1
ATOM 598 O O . ILE 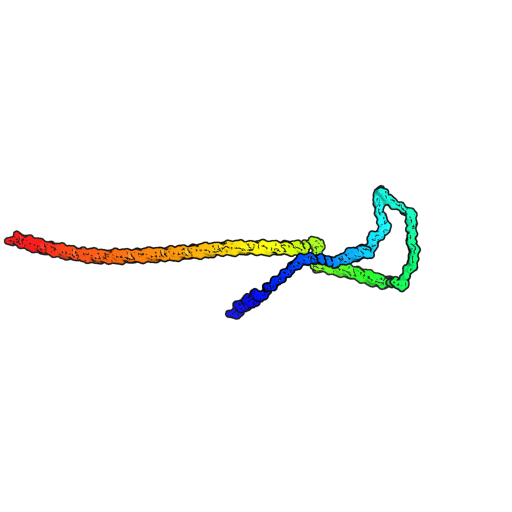A 1 74 ? -47.947 -14.142 66.612 1.00 59.16 74 ILE A O 1
ATOM 602 N N . ALA A 1 75 ? -46.513 -13.117 65.169 1.00 63.62 75 ALA A N 1
ATOM 603 C CA . ALA A 1 75 ? -45.880 -14.310 64.653 1.00 63.62 75 ALA A CA 1
ATOM 604 C C . ALA A 1 75 ? -45.389 -15.156 65.828 1.00 63.62 75 ALA A C 1
ATOM 606 O O . ALA A 1 75 ? -44.702 -14.652 66.728 1.00 63.62 75 ALA A O 1
ATOM 607 N N . GLY A 1 76 ? -45.785 -16.425 65.841 1.00 75.31 76 GLY A N 1
ATOM 608 C CA . GLY A 1 76 ? -45.333 -17.354 66.866 1.00 75.31 76 GLY A CA 1
ATOM 609 C C . GLY A 1 76 ? -43.800 -17.463 66.868 1.00 75.31 76 GLY A C 1
ATOM 610 O O . GLY A 1 76 ? -43.154 -17.110 65.881 1.00 75.31 76 GLY A O 1
ATOM 611 N N . PRO A 1 77 ? -43.181 -17.985 67.940 1.00 71.50 77 PRO A N 1
ATOM 612 C CA . PRO A 1 77 ? -41.730 -18.183 67.987 1.00 71.50 77 PRO A CA 1
ATOM 613 C C . PRO A 1 77 ? -41.178 -18.960 66.780 1.00 71.50 77 PRO A C 1
ATOM 615 O O . PRO A 1 77 ? -40.081 -18.669 66.316 1.00 71.50 77 PRO A O 1
ATOM 618 N N . GLU A 1 78 ? -41.951 -19.911 66.249 1.00 75.38 78 GLU A N 1
ATOM 619 C CA . GLU A 1 78 ? -41.599 -20.686 65.052 1.00 75.38 78 GLU A CA 1
ATOM 620 C C . GLU A 1 78 ? -41.651 -19.830 63.778 1.00 75.38 78 GLU A C 1
ATOM 622 O O . GLU A 1 78 ? -40.660 -19.749 63.059 1.00 75.38 78 GLU A O 1
ATOM 627 N N . GLU A 1 79 ? -42.747 -19.104 63.545 1.00 74.00 79 GLU A N 1
ATOM 628 C CA . GLU A 1 79 ? -42.904 -18.193 62.398 1.00 74.00 79 GLU A CA 1
ATOM 629 C C . GLU A 1 79 ? -41.858 -17.059 62.415 1.00 74.00 79 GLU A C 1
ATOM 631 O O . GLU A 1 79 ? -41.380 -16.607 61.369 1.00 74.00 79 GLU A O 1
ATOM 636 N N . PHE A 1 80 ? -41.456 -16.612 63.609 1.00 78.50 80 PHE A N 1
ATOM 637 C CA . PHE A 1 80 ? -40.383 -15.638 63.798 1.00 78.50 80 PHE A CA 1
ATOM 638 C C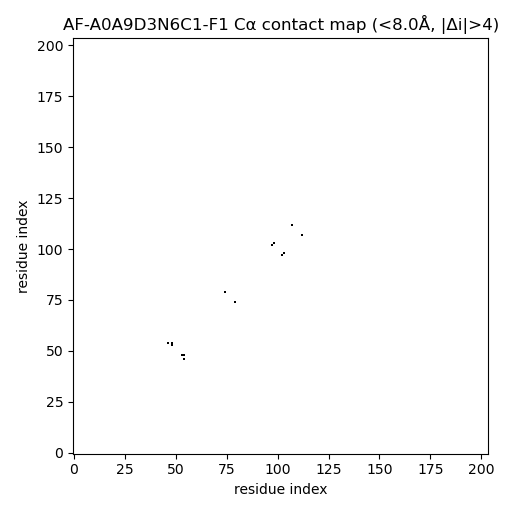 . PHE A 1 80 ? -39.004 -16.206 63.432 1.00 78.50 80 PHE A C 1
ATOM 640 O O . PHE A 1 80 ? -38.216 -15.544 62.756 1.00 78.50 80 PHE A O 1
ATOM 647 N N . GLU A 1 81 ? -38.691 -17.433 63.848 1.00 74.44 81 GLU A N 1
ATOM 648 C CA . GLU A 1 81 ? -37.428 -18.080 63.477 1.00 74.44 81 GLU A CA 1
ATOM 649 C C . GLU A 1 81 ? -37.385 -18.427 61.977 1.00 74.44 81 GLU A C 1
ATOM 651 O O . GLU A 1 81 ? -36.343 -18.261 61.341 1.00 74.44 81 GLU A O 1
ATOM 656 N N . GLU A 1 82 ? -38.514 -18.802 61.368 1.00 75.19 82 GLU A N 1
ATOM 657 C CA . GLU A 1 82 ? -38.625 -19.012 59.918 1.00 75.19 82 GLU A CA 1
ATOM 658 C C . GLU A 1 82 ? -38.390 -17.720 59.127 1.00 75.19 82 GLU A C 1
ATOM 660 O O . GLU A 1 82 ? -37.592 -17.692 58.184 1.00 75.19 82 GLU A O 1
ATOM 665 N N . THR A 1 83 ? -39.028 -16.620 59.532 1.00 75.56 83 THR A N 1
ATOM 666 C CA . THR A 1 83 ? -38.816 -15.312 58.893 1.00 75.56 83 THR A CA 1
ATOM 667 C C . THR A 1 83 ? -37.388 -14.811 59.088 1.00 75.56 83 THR A C 1
ATOM 669 O O . THR A 1 83 ? -36.777 -14.302 58.145 1.00 75.56 83 THR A O 1
ATOM 672 N N . ARG A 1 84 ? -36.800 -15.017 60.270 1.00 81.12 84 ARG A N 1
ATOM 673 C CA . ARG A 1 84 ? -35.388 -14.716 60.530 1.00 81.12 84 ARG A CA 1
ATOM 674 C C . ARG A 1 84 ? -34.456 -15.522 59.625 1.00 81.12 84 ARG A C 1
ATOM 676 O O . ARG A 1 84 ? -33.527 -14.949 59.053 1.00 81.12 84 ARG A O 1
ATOM 683 N N . LEU A 1 85 ? -34.693 -16.825 59.475 1.00 83.50 85 LEU A N 1
ATOM 684 C CA . LEU A 1 85 ? -33.904 -17.692 58.599 1.00 83.50 85 LEU A CA 1
ATOM 685 C C . LEU A 1 85 ? -33.988 -17.223 57.141 1.00 83.50 85 LEU A C 1
ATOM 687 O O . LEU A 1 85 ? -32.958 -17.106 56.475 1.00 83.50 85 LEU A O 1
ATOM 691 N N . LEU A 1 86 ? -35.191 -16.890 56.671 1.00 83.50 86 LEU A N 1
ATOM 692 C CA . LEU A 1 86 ? -35.424 -16.392 55.318 1.00 83.50 86 LEU A CA 1
ATOM 693 C C . LEU A 1 86 ? -34.661 -15.087 55.047 1.00 83.50 86 LEU A C 1
ATOM 695 O O . LEU A 1 86 ? -34.040 -14.932 53.996 1.00 83.50 86 LEU A O 1
ATOM 699 N N . VAL A 1 87 ? -34.660 -14.148 55.997 1.00 86.62 87 VAL A N 1
ATOM 700 C CA . VAL A 1 87 ? -33.907 -12.888 55.876 1.00 86.62 87 VAL A CA 1
ATOM 701 C C . VAL A 1 87 ? -32.401 -13.147 55.788 1.00 86.62 87 VAL A C 1
ATOM 703 O O . VAL A 1 87 ? -31.719 -12.545 54.957 1.00 86.62 87 VAL A O 1
ATOM 706 N N . LEU A 1 88 ? -31.873 -14.062 56.606 1.00 87.06 88 LEU A N 1
ATOM 707 C CA . LEU A 1 88 ? -30.451 -14.413 56.584 1.00 87.06 88 LEU A CA 1
ATOM 708 C C . LEU A 1 88 ? -30.045 -15.082 55.266 1.00 87.06 88 LEU A C 1
ATOM 710 O O . LEU A 1 88 ? -29.000 -14.747 54.708 1.00 87.06 88 LEU A O 1
ATOM 714 N N . GLN A 1 89 ? -30.884 -15.973 54.738 1.00 90.19 89 GLN A N 1
ATOM 715 C CA . GLN A 1 89 ? -30.659 -16.615 53.442 1.00 90.19 89 GLN A CA 1
ATOM 716 C C . GLN A 1 89 ? -30.711 -15.610 52.292 1.00 90.19 89 GLN A C 1
ATOM 718 O O . GLN A 1 89 ? -29.819 -15.615 51.448 1.00 90.19 89 GLN A O 1
ATOM 723 N N . ASN A 1 90 ? -31.692 -14.704 52.286 1.00 89.50 90 ASN A N 1
ATOM 724 C CA . ASN A 1 90 ? -31.774 -13.642 51.284 1.00 89.50 90 ASN A CA 1
ATOM 725 C C . ASN A 1 90 ? -30.548 -12.729 51.323 1.00 89.50 90 ASN A C 1
ATOM 727 O O . ASN A 1 90 ? -30.013 -12.374 50.277 1.00 89.50 90 ASN A O 1
ATOM 731 N N . ARG A 1 91 ? -30.048 -12.392 52.517 1.00 86.62 91 ARG A N 1
ATOM 732 C CA . ARG A 1 91 ? -28.825 -11.595 52.658 1.00 86.62 91 ARG A CA 1
ATOM 733 C C . ARG A 1 91 ? -27.600 -12.317 52.094 1.00 86.62 91 ARG A C 1
ATOM 735 O O . ARG A 1 91 ? -26.811 -11.697 51.387 1.00 86.62 91 ARG A O 1
ATOM 742 N N . ALA A 1 92 ? -27.446 -13.606 52.389 1.00 88.00 92 ALA A N 1
ATOM 743 C CA . ALA A 1 92 ? -26.349 -14.410 51.854 1.00 88.00 92 ALA A CA 1
ATOM 744 C C . ALA A 1 92 ? -26.445 -14.564 50.326 1.00 88.00 92 ALA A C 1
ATOM 746 O O . ALA A 1 92 ? -25.440 -14.439 49.632 1.00 88.00 92 ALA A O 1
ATOM 747 N N . ALA A 1 93 ? -27.654 -14.775 49.799 1.00 89.25 93 ALA A N 1
ATOM 748 C CA . ALA A 1 93 ? -27.902 -14.860 48.365 1.00 89.25 93 ALA A CA 1
ATOM 749 C C . ALA A 1 93 ? -27.587 -13.538 47.653 1.00 89.25 93 ALA A C 1
ATOM 751 O O . ALA A 1 93 ? -26.923 -13.552 46.623 1.00 89.25 93 ALA A O 1
ATOM 752 N N . LEU A 1 94 ? -27.999 -12.399 48.220 1.00 84.12 94 LEU A N 1
ATOM 753 C CA . LEU A 1 94 ? -27.669 -11.079 47.680 1.00 84.12 94 LEU A CA 1
ATOM 754 C C . LEU A 1 94 ? -26.157 -10.845 47.655 1.00 84.12 94 LEU A C 1
ATOM 756 O O . LEU A 1 94 ? -25.641 -10.419 46.631 1.00 84.12 94 LEU A O 1
ATOM 760 N N . HIS A 1 95 ? -25.443 -11.192 48.729 1.00 79.75 95 HIS A N 1
ATOM 761 C CA . HIS A 1 95 ? -23.982 -11.092 48.763 1.00 79.75 95 HIS A CA 1
ATOM 762 C C . HIS A 1 95 ? -23.324 -11.936 47.665 1.00 79.75 95 HIS A C 1
ATOM 764 O O . HIS A 1 95 ? -22.483 -11.440 46.922 1.00 79.75 95 HIS A O 1
ATOM 770 N N . ALA A 1 96 ? -23.763 -13.188 47.511 1.00 84.12 96 ALA A N 1
ATOM 771 C CA . ALA A 1 96 ? -23.244 -14.090 46.489 1.00 84.12 96 ALA A CA 1
ATOM 772 C C . ALA A 1 96 ? -23.550 -13.608 45.061 1.00 84.12 96 ALA A C 1
ATOM 774 O O . ALA A 1 96 ? -22.721 -13.779 44.171 1.00 84.12 96 ALA A O 1
ATOM 775 N N . VAL A 1 97 ? -24.718 -12.999 44.823 1.00 82.62 97 VAL A N 1
ATOM 776 C CA . VAL A 1 97 ? -25.059 -12.402 43.521 1.00 82.62 97 VAL A CA 1
ATOM 777 C C . VAL A 1 97 ? -24.160 -11.205 43.228 1.00 82.62 97 VAL A C 1
ATOM 779 O O . VAL A 1 97 ? -23.651 -11.106 42.115 1.00 82.62 97 VAL A O 1
ATOM 782 N N . THR A 1 98 ? -23.921 -10.332 44.207 1.00 75.12 98 THR A N 1
ATOM 783 C CA . THR A 1 98 ? -23.008 -9.194 44.048 1.00 75.12 98 THR A CA 1
ATOM 784 C C . THR A 1 98 ? -21.590 -9.667 43.724 1.00 75.12 98 THR A C 1
ATOM 786 O O . THR A 1 98 ? -21.025 -9.230 42.726 1.00 75.12 98 THR A O 1
ATOM 789 N N . GLU A 1 99 ? -21.052 -10.634 44.474 1.00 77.25 99 GLU A N 1
ATOM 790 C CA . GLU A 1 99 ? -19.728 -11.219 44.209 1.00 77.25 99 GLU A CA 1
ATOM 791 C C . GLU A 1 99 ? -19.649 -11.904 42.834 1.00 77.25 99 GLU A C 1
ATOM 793 O O . GLU A 1 99 ? -18.675 -11.729 42.102 1.00 77.25 99 GLU A O 1
ATOM 798 N N . ALA A 1 100 ? -20.679 -12.663 42.448 1.00 75.31 100 ALA A N 1
ATOM 799 C CA . ALA A 1 100 ? -20.716 -13.372 41.168 1.00 75.31 100 ALA A CA 1
ATOM 800 C C . ALA A 1 100 ? -20.927 -12.444 39.963 1.00 75.31 100 ALA A C 1
ATOM 802 O O . ALA A 1 100 ? -20.545 -12.797 38.847 1.00 75.31 100 ALA A O 1
ATOM 803 N N . SER A 1 101 ? -21.532 -11.270 40.165 1.00 70.31 101 SER A N 1
ATOM 804 C CA . SER A 1 101 ? -21.808 -10.310 39.092 1.00 70.31 101 SER A CA 1
ATOM 805 C C . SER A 1 101 ? -20.545 -9.707 38.472 1.00 70.31 101 SER A C 1
ATOM 807 O O . SER A 1 101 ? -20.623 -9.112 37.399 1.00 70.31 101 SER A O 1
ATOM 809 N N . GLY A 1 102 ? -19.383 -9.852 39.122 1.00 63.22 102 GLY A N 1
ATOM 810 C CA . GLY A 1 102 ? -18.121 -9.282 38.649 1.00 63.22 102 GLY A CA 1
ATOM 811 C C . GLY A 1 102 ? -18.090 -7.750 38.667 1.00 63.22 102 GLY A C 1
ATOM 812 O O . GLY A 1 102 ? -17.105 -7.162 38.226 1.00 63.22 102 GLY A O 1
ATOM 813 N N . LEU A 1 103 ? -19.139 -7.101 39.187 1.00 65.44 103 LEU A N 1
ATOM 814 C CA . LEU A 1 103 ? -19.126 -5.693 39.562 1.00 65.44 103 LEU A CA 1
ATOM 815 C C . LEU A 1 103 ? -18.326 -5.581 40.857 1.00 65.44 103 LEU A C 1
ATOM 817 O O . LEU A 1 103 ? -18.872 -5.631 41.956 1.00 65.44 103 LEU A O 1
ATOM 821 N N . GLU A 1 104 ? -17.006 -5.504 40.717 1.00 61.34 104 GLU A N 1
ATOM 822 C CA . GLU A 1 104 ? -16.121 -5.231 41.841 1.00 61.34 104 GLU A CA 1
ATOM 823 C C . GLU A 1 104 ? -16.530 -3.889 42.462 1.00 61.34 104 GLU A C 1
ATOM 825 O O . GLU A 1 104 ? -16.620 -2.869 41.771 1.00 61.34 104 GLU A O 1
ATOM 830 N N . GLU A 1 105 ? -16.822 -3.889 43.762 1.00 59.97 105 GLU A N 1
ATOM 831 C CA . GLU A 1 105 ? -17.121 -2.675 44.516 1.00 59.97 105 GLU A CA 1
ATOM 832 C C . GLU A 1 105 ? -15.838 -1.824 44.563 1.00 59.97 105 GLU A C 1
ATOM 834 O O . GLU A 1 105 ? -14.965 -2.024 45.404 1.00 59.97 105 GLU A O 1
ATOM 839 N N . GLY A 1 106 ? -15.676 -0.940 43.570 1.00 63.00 106 GLY A N 1
ATOM 840 C CA . GLY A 1 106 ? -14.450 -0.166 43.330 1.00 63.00 106 GLY A CA 1
ATOM 841 C C . GLY A 1 106 ? -13.860 -0.267 41.914 1.00 63.00 106 GLY A C 1
ATOM 842 O O . GLY A 1 106 ? -12.852 0.386 41.642 1.00 63.00 106 GLY A O 1
ATOM 843 N N . GLY A 1 107 ? -14.466 -1.046 41.011 1.00 67.25 107 GLY A N 1
ATOM 844 C CA . GLY A 1 107 ? -14.074 -1.114 39.601 1.00 67.25 107 GLY A CA 1
ATOM 845 C C . GLY A 1 107 ? -14.328 0.191 38.831 1.00 67.25 107 GLY A C 1
ATOM 846 O O . GLY A 1 107 ? -15.115 1.047 39.241 1.00 67.25 107 GLY A O 1
ATOM 847 N N . VAL A 1 108 ? -13.654 0.354 37.689 1.00 68.19 108 VAL A N 1
ATOM 848 C CA . VAL A 1 108 ? -13.843 1.513 36.802 1.00 68.19 108 VAL A CA 1
ATOM 849 C C . VAL A 1 108 ? -15.298 1.546 36.325 1.00 68.19 108 VAL A C 1
ATOM 851 O O . VAL A 1 108 ? -15.812 0.541 35.837 1.00 68.19 108 VAL A O 1
ATOM 854 N N . SER A 1 109 ? -15.966 2.696 36.472 1.00 80.44 109 SER A N 1
ATOM 855 C CA . SER A 1 109 ? -17.347 2.872 36.006 1.00 80.44 109 SER A CA 1
ATOM 856 C C . SER A 1 109 ? -17.466 2.497 34.528 1.00 80.44 109 SER A C 1
ATOM 858 O O . SER A 1 109 ? -16.603 2.851 33.722 1.00 80.44 109 SER A O 1
ATOM 860 N N . TYR A 1 110 ? -18.565 1.835 34.163 1.00 81.25 110 TYR A N 1
ATOM 861 C CA . TYR A 1 110 ? -18.871 1.487 32.775 1.00 81.25 110 TYR A CA 1
ATOM 862 C C . TYR A 1 110 ? -18.790 2.704 31.841 1.00 81.25 110 TYR A C 1
ATOM 864 O O . TYR A 1 110 ? -18.289 2.600 30.726 1.00 81.25 110 TYR A O 1
ATOM 872 N N . GLU A 1 111 ? -19.221 3.875 32.313 1.00 85.06 111 GLU A N 1
ATOM 873 C CA . GLU A 1 111 ? -19.127 5.128 31.561 1.00 85.06 111 GLU A CA 1
ATOM 874 C C . GLU A 1 111 ? -17.672 5.504 31.257 1.00 85.06 111 GLU A C 1
ATOM 876 O O . GLU A 1 111 ? -17.326 5.821 30.120 1.00 85.06 111 GLU A O 1
ATOM 881 N N . GLN A 1 112 ? -16.796 5.397 32.256 1.00 86.38 112 GLN A N 1
ATOM 882 C CA . GLN A 1 112 ? -15.378 5.693 32.095 1.00 86.38 112 GLN A CA 1
ATOM 883 C C . GLN A 1 112 ? -14.709 4.694 31.142 1.00 86.38 112 GLN A C 1
ATOM 885 O O . GLN A 1 112 ? -13.903 5.101 30.307 1.00 86.38 112 GLN A O 1
ATOM 890 N N . GLN A 1 113 ? -15.072 3.409 31.222 1.00 86.69 113 GLN A N 1
ATOM 891 C CA . GLN A 1 113 ? -14.583 2.390 30.292 1.00 86.69 113 GLN A CA 1
ATOM 892 C C . GLN A 1 113 ? -15.034 2.684 28.855 1.00 86.69 113 GLN A C 1
ATOM 894 O O . GLN A 1 113 ? -14.214 2.686 27.940 1.00 86.69 113 GLN A O 1
ATOM 899 N N . ALA A 1 114 ? -16.310 3.022 28.658 1.00 90.25 114 ALA A N 1
ATOM 900 C CA . ALA A 1 114 ? -16.848 3.345 27.341 1.00 90.25 114 ALA A CA 1
ATOM 901 C C . ALA A 1 114 ? -16.165 4.574 26.717 1.00 90.25 114 ALA A C 1
ATOM 903 O O . ALA A 1 114 ? -15.888 4.585 25.517 1.00 90.25 114 ALA A O 1
ATOM 904 N N . ILE A 1 115 ? -15.850 5.599 27.517 1.00 93.00 115 ILE A N 1
ATOM 905 C CA . ILE A 1 115 ? -15.114 6.780 27.045 1.00 93.00 115 ILE A CA 1
ATOM 906 C C . ILE A 1 115 ? -13.707 6.395 26.578 1.00 93.00 115 ILE A C 1
ATOM 908 O O . ILE A 1 115 ? -13.290 6.827 25.501 1.00 93.00 115 ILE A O 1
ATOM 912 N N . VAL A 1 116 ? -12.988 5.583 27.359 1.00 93.75 116 VAL A N 1
ATOM 913 C CA . VAL A 1 116 ? -11.637 5.115 27.008 1.00 93.75 116 VAL A CA 1
ATOM 914 C C . VAL A 1 116 ? -11.666 4.294 25.722 1.00 93.75 116 VAL A C 1
ATOM 916 O O . VAL A 1 116 ? -10.864 4.542 24.823 1.00 93.75 116 VAL A O 1
ATOM 919 N N . ASP A 1 117 ? -12.627 3.384 25.584 1.00 93.81 117 ASP A N 1
ATOM 920 C CA . ASP A 1 117 ? -12.751 2.537 24.397 1.00 93.81 117 ASP A CA 1
ATOM 921 C C . ASP A 1 117 ? -13.044 3.373 23.140 1.00 93.81 117 ASP A C 1
ATOM 923 O O . ASP A 1 117 ? -12.416 3.187 22.095 1.00 93.81 117 ASP A O 1
ATOM 927 N N . VAL A 1 118 ? -13.948 4.356 23.234 1.00 95.44 118 VAL A N 1
ATOM 928 C CA . VAL A 1 118 ? -14.259 5.267 22.118 1.00 95.44 118 VAL A CA 1
ATOM 929 C C . VAL A 1 118 ? -13.055 6.135 21.743 1.00 95.44 118 VAL A C 1
ATOM 931 O O . VAL A 1 118 ? -12.837 6.406 20.557 1.00 95.44 118 VAL A O 1
ATOM 934 N N . GLN A 1 119 ? -12.266 6.579 22.723 1.00 95.38 119 GLN A N 1
ATOM 935 C CA . GLN A 1 119 ? -11.027 7.315 22.465 1.00 95.38 119 GLN A CA 1
ATOM 936 C C . GLN A 1 119 ? -9.995 6.432 21.760 1.00 95.38 119 GLN A C 1
ATOM 938 O O . GLN A 1 119 ? -9.460 6.858 20.736 1.00 95.38 119 GLN A O 1
ATOM 943 N N . GLY A 1 120 ? -9.809 5.190 22.213 1.00 95.62 120 GLY A N 1
ATOM 944 C CA . GLY A 1 120 ? -8.914 4.226 21.569 1.00 95.62 120 GLY A CA 1
ATOM 945 C C . GLY A 1 120 ? -9.284 3.978 20.105 1.00 95.62 120 GLY A C 1
ATOM 946 O O . GLY A 1 120 ? -8.447 4.118 19.216 1.00 95.62 120 GLY A O 1
ATOM 947 N N . VAL A 1 121 ? -10.568 3.742 19.815 1.00 96.69 121 VAL A N 1
ATOM 948 C CA . VAL A 1 121 ? -11.046 3.558 18.431 1.00 96.69 121 VAL A CA 1
ATOM 949 C C . VAL A 1 121 ? -10.789 4.798 17.565 1.00 96.69 121 VAL A C 1
ATOM 951 O O . VAL A 1 121 ? -10.448 4.681 16.384 1.00 96.69 121 VAL A O 1
ATOM 954 N N . ARG A 1 122 ? -10.947 6.004 18.123 1.00 96.06 122 ARG A N 1
ATOM 955 C CA . ARG A 1 122 ? -10.682 7.255 17.397 1.00 96.06 122 ARG A CA 1
ATOM 956 C C . ARG A 1 122 ? -9.198 7.412 17.064 1.00 96.06 122 ARG A C 1
ATOM 958 O O . ARG A 1 122 ? -8.878 7.842 15.955 1.00 96.06 122 ARG A O 1
ATOM 965 N N . GLU A 1 123 ? -8.316 7.094 18.004 1.00 97.19 123 GLU A N 1
ATOM 966 C CA . GLU A 1 123 ? -6.864 7.142 17.808 1.00 97.19 123 GLU A CA 1
ATOM 967 C C . GLU A 1 123 ? -6.414 6.142 16.739 1.00 97.19 123 GLU A C 1
ATOM 969 O O . GLU A 1 123 ? -5.690 6.516 15.810 1.00 97.19 123 GLU A O 1
ATOM 974 N N . ASP A 1 124 ? -6.932 4.915 16.792 1.00 96.88 124 ASP A N 1
ATOM 975 C CA . ASP A 1 124 ? -6.669 3.885 15.786 1.00 96.88 124 ASP A CA 1
ATOM 976 C C . ASP A 1 124 ? -7.122 4.329 14.393 1.00 96.88 124 ASP A C 1
ATOM 978 O O . ASP A 1 124 ? -6.375 4.225 13.416 1.00 96.88 124 ASP A O 1
ATOM 982 N N . HIS A 1 125 ? -8.328 4.893 14.289 1.00 96.62 125 HIS A N 1
ATOM 983 C CA . HIS A 1 125 ? -8.838 5.407 13.022 1.00 96.62 125 HIS A CA 1
ATOM 984 C C . HIS A 1 125 ? -7.945 6.522 12.455 1.00 96.62 125 HIS A C 1
ATOM 986 O O . HIS A 1 125 ? -7.678 6.562 11.251 1.00 96.62 125 HIS A O 1
ATOM 992 N N . LEU A 1 126 ? -7.459 7.429 13.307 1.00 97.06 126 LEU A N 1
ATOM 993 C CA . LEU A 1 126 ? -6.559 8.505 12.895 1.00 97.06 126 LEU A CA 1
ATOM 994 C C . LEU A 1 126 ? -5.216 7.954 12.386 1.00 97.06 126 LEU A C 1
ATOM 996 O O . LEU A 1 126 ? -4.745 8.373 11.328 1.00 97.06 126 LEU A O 1
ATOM 1000 N N . SER A 1 127 ? -4.645 6.973 13.087 1.00 97.50 127 SER A N 1
ATOM 1001 C CA . SER A 1 127 ? -3.411 6.280 12.693 1.00 97.50 127 SER A CA 1
ATOM 1002 C C . SER A 1 127 ? -3.543 5.573 11.337 1.00 97.50 127 SER A C 1
ATOM 1004 O O . SER A 1 127 ? -2.695 5.723 10.446 1.00 97.50 127 SER A O 1
ATOM 1006 N N . ILE A 1 128 ? -4.653 4.857 11.129 1.00 97.25 128 ILE A N 1
ATOM 1007 C CA . ILE A 1 128 ? -4.946 4.181 9.859 1.00 97.25 128 ILE A CA 1
ATOM 1008 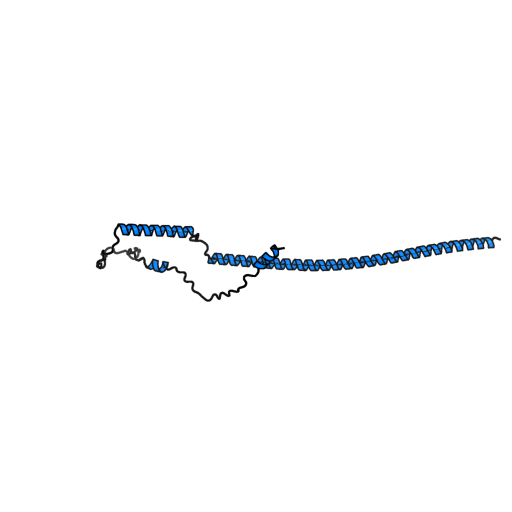C C . ILE A 1 128 ? -5.090 5.206 8.734 1.00 97.25 128 ILE A C 1
ATOM 1010 O O . ILE A 1 128 ? -4.489 5.034 7.674 1.00 97.25 128 ILE A O 1
ATOM 1014 N N . SER A 1 129 ? -5.832 6.292 8.962 1.00 96.69 129 SER A N 1
ATOM 1015 C CA . SER A 1 129 ? -6.023 7.346 7.961 1.00 96.69 129 SER A CA 1
ATOM 1016 C C . SER A 1 129 ? -4.693 7.956 7.511 1.00 96.69 129 SER A C 1
ATOM 1018 O O . SER A 1 129 ? -4.463 8.102 6.312 1.00 96.69 129 SER A O 1
ATOM 1020 N N . GLN A 1 130 ? -3.794 8.264 8.451 1.00 96.69 130 GLN A N 1
ATOM 1021 C CA . GLN A 1 130 ? -2.461 8.794 8.139 1.00 96.69 130 GLN A CA 1
ATOM 1022 C C . GLN A 1 130 ? -1.617 7.793 7.343 1.00 96.69 130 GLN A C 1
ATOM 1024 O O . GLN A 1 130 ? -0.912 8.161 6.402 1.00 96.69 130 GLN A O 1
ATOM 1029 N N . THR A 1 131 ? -1.705 6.512 7.699 1.00 96.81 131 THR A N 1
ATOM 1030 C CA . THR A 1 131 ? -0.986 5.443 6.999 1.00 96.81 131 THR A CA 1
ATOM 1031 C C . THR A 1 131 ? -1.477 5.296 5.562 1.00 96.81 131 THR A C 1
ATOM 1033 O O . THR A 1 131 ? -0.663 5.208 4.643 1.00 96.81 131 THR A O 1
ATOM 1036 N N . VAL A 1 132 ? -2.795 5.320 5.350 1.00 97.38 132 VAL A N 1
ATOM 1037 C CA . VAL A 1 132 ? -3.407 5.247 4.016 1.00 97.38 132 VAL A CA 1
ATOM 1038 C C . VAL A 1 132 ? -3.000 6.444 3.161 1.00 97.38 132 VAL A C 1
ATOM 1040 O O . VAL A 1 132 ? -2.608 6.255 2.012 1.00 97.38 132 VAL A O 1
ATOM 1043 N N . GLU A 1 133 ? -3.020 7.657 3.715 1.00 96.69 133 GLU A N 1
ATOM 1044 C CA . GLU A 1 133 ? -2.583 8.866 3.008 1.00 96.69 133 GLU A CA 1
ATOM 1045 C C . GLU A 1 133 ? -1.099 8.787 2.605 1.00 96.69 133 GLU A C 1
ATOM 1047 O O . GLU A 1 133 ? -0.733 9.064 1.459 1.00 96.69 133 GLU A O 1
ATOM 1052 N N . SER A 1 134 ? -0.239 8.334 3.521 1.00 96.75 134 SER A N 1
ATOM 1053 C CA . SER A 1 134 ? 1.187 8.126 3.250 1.00 96.75 134 SER A CA 1
ATOM 1054 C C . SER A 1 134 ? 1.413 7.077 2.156 1.00 96.75 134 SER A C 1
ATOM 1056 O O . SER A 1 134 ? 2.149 7.321 1.196 1.00 96.75 134 SER A O 1
ATOM 1058 N N . MET A 1 135 ? 0.728 5.933 2.240 1.00 97.12 135 MET A N 1
ATOM 1059 C CA . MET A 1 135 ? 0.787 4.890 1.215 1.00 97.12 135 MET A CA 1
ATOM 1060 C C . MET A 1 135 ? 0.313 5.405 -0.143 1.00 97.12 135 MET A C 1
ATOM 1062 O O . MET A 1 135 ? 0.969 5.158 -1.153 1.00 97.12 135 MET A O 1
ATOM 1066 N N . GLN A 1 136 ? -0.787 6.159 -0.181 1.00 97.25 136 GLN A N 1
ATOM 1067 C CA . GLN A 1 136 ? -1.293 6.761 -1.410 1.00 97.25 136 GLN A CA 1
ATOM 1068 C C . GLN A 1 136 ? -0.246 7.679 -2.050 1.00 97.25 136 GLN A C 1
ATOM 1070 O O . GLN A 1 136 ? -0.025 7.605 -3.259 1.00 97.25 136 GLN A O 1
ATOM 1075 N N . LYS A 1 137 ? 0.448 8.498 -1.252 1.00 97.12 137 LYS A N 1
ATOM 1076 C CA . LYS A 1 137 ? 1.530 9.357 -1.745 1.00 97.12 137 LYS A CA 1
ATOM 1077 C C . LYS A 1 137 ? 2.686 8.550 -2.341 1.00 97.12 137 LYS A C 1
ATOM 1079 O O . LYS A 1 137 ? 3.178 8.911 -3.406 1.00 97.12 137 LYS A O 1
ATOM 1084 N N . VAL A 1 138 ? 3.091 7.457 -1.693 1.00 97.38 138 VAL A N 1
ATOM 1085 C CA . VAL A 1 138 ? 4.140 6.561 -2.212 1.00 97.38 138 VAL A CA 1
ATOM 1086 C C . VAL A 1 138 ? 3.721 5.937 -3.542 1.00 97.38 138 VAL A C 1
ATOM 1088 O O . VAL A 1 138 ? 4.520 5.903 -4.473 1.00 97.38 138 VAL A O 1
ATOM 1091 N N . PHE A 1 139 ? 2.472 5.484 -3.674 1.00 97.31 139 PHE A N 1
ATOM 1092 C CA . PHE A 1 139 ? 1.989 4.922 -4.938 1.00 97.31 139 PHE A CA 1
ATOM 1093 C C . PHE A 1 139 ? 1.974 5.947 -6.073 1.00 97.31 139 PHE A C 1
ATOM 1095 O O . PHE A 1 139 ? 2.369 5.612 -7.187 1.00 97.31 139 PHE A O 1
ATOM 1102 N N . LEU A 1 140 ? 1.570 7.188 -5.794 1.00 96.75 140 LEU A N 1
ATOM 1103 C CA . LEU A 1 140 ? 1.601 8.266 -6.784 1.00 96.75 140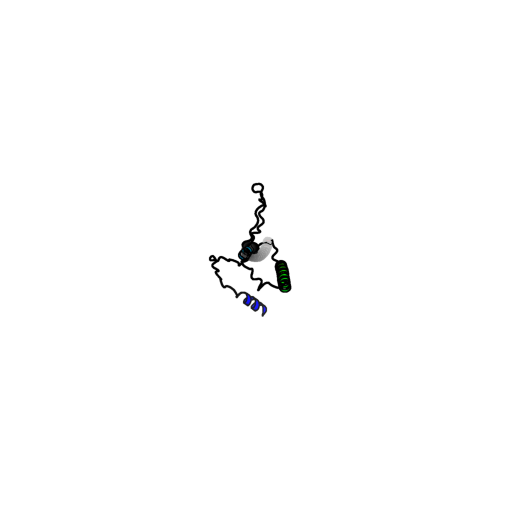 LEU A CA 1
ATOM 1104 C C . LEU A 1 140 ? 3.033 8.604 -7.223 1.00 96.75 140 LEU A C 1
ATOM 1106 O O . LEU A 1 140 ? 3.273 8.809 -8.410 1.00 96.75 140 LEU A O 1
ATOM 1110 N N . ASP A 1 141 ? 3.986 8.630 -6.289 1.00 96.62 141 ASP A N 1
ATOM 1111 C CA . ASP A 1 141 ? 5.398 8.877 -6.602 1.00 96.62 141 ASP A CA 1
ATOM 1112 C C . ASP A 1 141 ? 6.006 7.739 -7.437 1.00 96.62 141 ASP A C 1
ATOM 1114 O O . ASP A 1 141 ? 6.674 7.984 -8.441 1.00 96.62 141 ASP A O 1
ATOM 1118 N N . LEU A 1 142 ? 5.705 6.483 -7.088 1.00 95.94 142 LEU A N 1
ATOM 1119 C CA . LEU A 1 142 ? 6.141 5.316 -7.857 1.00 95.94 142 LEU A CA 1
ATOM 1120 C C . LEU A 1 142 ? 5.569 5.304 -9.280 1.00 95.94 142 LEU A C 1
ATOM 1122 O O . LEU A 1 142 ? 6.282 4.939 -10.214 1.00 95.94 142 LEU A O 1
ATOM 1126 N N . ASP A 1 143 ? 4.309 5.700 -9.461 1.00 94.38 143 ASP A N 1
ATOM 1127 C CA . ASP A 1 143 ? 3.689 5.780 -10.786 1.00 94.38 143 ASP A CA 1
ATOM 1128 C C . ASP A 1 143 ? 4.320 6.895 -11.636 1.00 94.38 143 ASP A C 1
ATOM 1130 O O . ASP A 1 143 ? 4.664 6.680 -12.801 1.00 94.38 143 ASP A O 1
ATOM 1134 N N . ALA A 1 144 ? 4.594 8.055 -11.028 1.00 93.25 144 ALA A N 1
ATOM 1135 C CA . ALA A 1 144 ? 5.339 9.131 -11.678 1.00 93.25 144 ALA A CA 1
ATOM 1136 C C . ALA A 1 144 ? 6.750 8.679 -12.093 1.00 93.25 144 ALA A C 1
ATOM 1138 O O . ALA A 1 144 ? 7.177 8.941 -13.218 1.00 93.25 144 ALA A O 1
ATOM 1139 N N . LYS A 1 145 ? 7.452 7.942 -11.222 1.00 92.19 145 LYS A N 1
ATOM 1140 C CA . LYS A 1 145 ? 8.785 7.395 -11.513 1.00 92.19 145 LYS A CA 1
ATOM 1141 C C . LYS A 1 145 ? 8.770 6.323 -12.595 1.00 92.19 145 LYS A C 1
ATO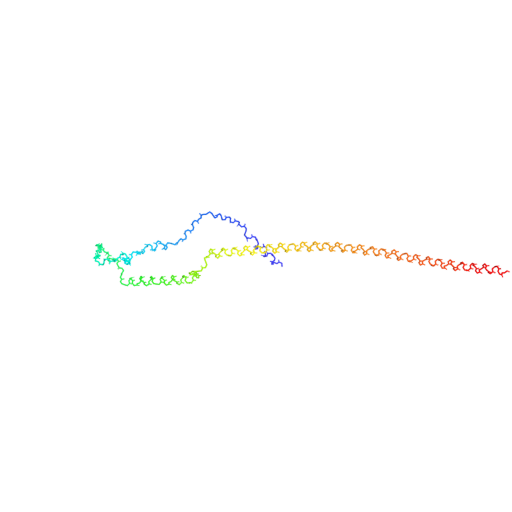M 1143 O O . LYS A 1 145 ? 9.688 6.289 -13.411 1.00 92.19 145 LYS A O 1
ATOM 1148 N N . ARG A 1 146 ? 7.737 5.475 -12.648 1.00 89.69 146 ARG A N 1
ATOM 1149 C CA . ARG A 1 146 ? 7.560 4.512 -13.746 1.00 89.69 146 ARG A CA 1
ATOM 1150 C C . ARG A 1 146 ? 7.403 5.240 -15.077 1.00 89.69 146 ARG A C 1
ATOM 1152 O O . ARG A 1 146 ? 8.088 4.891 -16.028 1.00 89.69 146 ARG A O 1
ATOM 1159 N N . LYS A 1 147 ? 6.558 6.271 -15.126 1.00 90.81 147 LYS A N 1
ATOM 1160 C CA . LYS A 1 147 ? 6.344 7.052 -16.348 1.00 90.81 147 LYS A CA 1
ATOM 1161 C C . LYS A 1 147 ? 7.619 7.761 -16.816 1.00 90.81 147 LYS A C 1
ATOM 1163 O O . LYS A 1 147 ? 7.917 7.754 -18.004 1.00 90.81 147 LYS A O 1
ATOM 1168 N N . GLU A 1 148 ? 8.386 8.331 -15.888 1.00 89.19 148 GLU A N 1
ATOM 1169 C CA . GLU A 1 148 ? 9.703 8.909 -16.189 1.00 89.19 148 GLU A CA 1
ATOM 1170 C C . GLU A 1 148 ? 10.668 7.847 -16.751 1.00 89.19 148 GLU A C 1
ATOM 1172 O O . GLU A 1 148 ? 11.408 8.125 -17.694 1.00 89.19 148 GLU A O 1
ATOM 1177 N N . GLY A 1 149 ? 10.642 6.624 -16.212 1.00 86.38 149 GLY A N 1
ATOM 1178 C CA . GLY A 1 149 ? 11.404 5.486 -16.734 1.00 86.38 149 GLY A CA 1
ATOM 1179 C C . GLY A 1 149 ? 11.017 5.112 -18.167 1.00 86.38 149 GLY A C 1
ATOM 1180 O O . GLY A 1 149 ? 11.896 4.994 -19.018 1.00 86.38 149 GLY A O 1
ATOM 1181 N N . ASP A 1 150 ? 9.718 5.021 -18.460 1.00 86.75 150 ASP A N 1
ATOM 1182 C CA . ASP A 1 150 ? 9.218 4.727 -19.809 1.00 86.75 150 ASP A CA 1
ATOM 1183 C C . ASP A 1 150 ? 9.666 5.803 -20.820 1.00 86.75 150 ASP A C 1
ATOM 1185 O O . ASP A 1 150 ? 10.058 5.492 -21.946 1.00 86.75 150 ASP A O 1
ATOM 1189 N N . GLU A 1 151 ? 9.672 7.081 -20.421 1.00 86.81 151 GLU A N 1
ATOM 1190 C CA . GLU A 1 151 ? 10.196 8.169 -21.255 1.00 86.81 151 GLU A CA 1
ATOM 1191 C C . GLU A 1 151 ? 11.696 7.985 -21.545 1.00 86.81 151 GLU A C 1
ATOM 1193 O O . GLU A 1 151 ? 12.119 8.120 -22.697 1.00 86.81 151 GLU A O 1
ATOM 1198 N N . HIS A 1 152 ? 12.501 7.599 -20.551 1.00 86.56 152 HIS A N 1
ATOM 1199 C CA . HIS A 1 152 ? 13.923 7.302 -20.761 1.00 86.56 152 HIS A CA 1
ATOM 1200 C C . HIS A 1 152 ? 14.134 6.121 -21.715 1.00 86.56 152 HIS A C 1
ATOM 1202 O O . HIS A 1 152 ? 14.988 6.208 -22.600 1.00 86.56 152 HIS A O 1
ATOM 1208 N N . ASP A 1 153 ? 13.335 5.061 -21.606 1.00 85.75 153 ASP A N 1
ATOM 1209 C CA . ASP A 1 153 ? 13.406 3.914 -22.515 1.00 85.75 153 ASP A CA 1
ATOM 1210 C C . ASP A 1 153 ? 13.102 4.319 -23.967 1.00 85.75 153 ASP A C 1
ATOM 1212 O O . ASP A 1 153 ? 13.790 3.884 -24.896 1.00 85.75 153 ASP A O 1
ATOM 1216 N N . THR A 1 154 ? 12.139 5.226 -24.186 1.00 89.06 154 THR A N 1
ATOM 1217 C CA . THR A 1 154 ? 11.849 5.748 -25.535 1.00 89.06 154 THR A CA 1
ATOM 1218 C C . THR A 1 154 ? 12.997 6.594 -26.095 1.00 89.06 154 THR A C 1
ATOM 1220 O O . THR A 1 154 ? 13.323 6.492 -27.282 1.00 89.06 154 THR A O 1
ATOM 1223 N N . LEU A 1 155 ? 13.661 7.392 -25.252 1.00 89.88 155 LEU A N 1
ATOM 1224 C CA . LEU A 1 155 ? 14.840 8.167 -25.645 1.00 89.88 155 LEU A CA 1
ATOM 1225 C C . LEU A 1 155 ? 16.016 7.252 -25.997 1.00 89.88 155 LEU A C 1
ATOM 1227 O O . LEU A 1 155 ? 16.700 7.489 -26.994 1.00 89.88 155 LEU A O 1
ATOM 1231 N N . ILE A 1 156 ? 16.227 6.186 -25.222 1.00 90.75 156 ILE A N 1
ATOM 1232 C CA . ILE A 1 156 ? 17.259 5.180 -25.495 1.00 90.75 156 ILE A CA 1
ATOM 1233 C C . ILE A 1 156 ? 16.979 4.480 -26.827 1.00 90.75 156 ILE A C 1
ATOM 1235 O O . ILE A 1 156 ? 17.895 4.349 -27.639 1.00 90.75 156 ILE A O 1
ATOM 1239 N N . ALA A 1 157 ? 15.731 4.089 -27.093 1.00 89.69 157 ALA A N 1
ATOM 1240 C CA . ALA A 1 157 ? 15.350 3.475 -28.364 1.00 89.69 157 ALA A CA 1
ATOM 1241 C C . ALA A 1 157 ? 15.618 4.411 -29.560 1.00 89.69 157 ALA A C 1
ATOM 1243 O O . ALA A 1 157 ? 16.207 3.989 -30.556 1.00 89.69 157 ALA A O 1
ATOM 1244 N N . SER A 1 158 ? 15.273 5.697 -29.437 1.00 93.25 158 SER A N 1
ATOM 1245 C CA . SER A 1 158 ? 15.558 6.719 -30.457 1.00 93.25 158 SER A CA 1
ATOM 1246 C C . SER A 1 158 ? 17.062 6.888 -30.711 1.00 93.25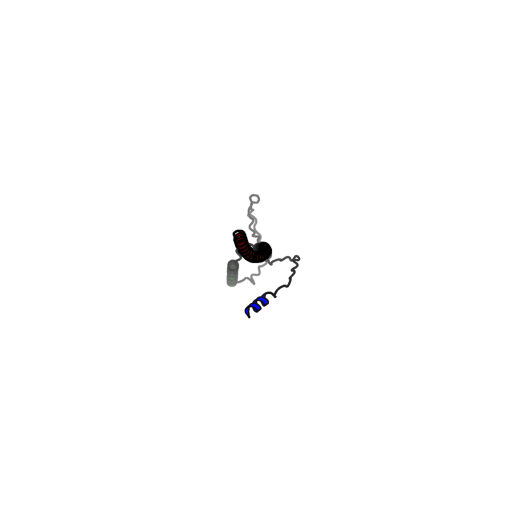 158 SER A C 1
ATOM 1248 O O . SER A 1 158 ? 17.514 6.917 -31.858 1.00 93.25 158 SER A O 1
ATOM 1250 N N . LEU A 1 159 ? 17.873 6.930 -29.649 1.00 93.06 159 LEU A N 1
ATOM 1251 C CA . LEU A 1 159 ? 19.331 7.000 -29.771 1.00 93.06 159 LEU A CA 1
ATOM 1252 C C . LEU A 1 159 ? 19.915 5.747 -30.438 1.00 93.06 159 LEU A C 1
ATOM 1254 O O . LEU A 1 159 ? 20.800 5.864 -31.286 1.00 93.06 159 LEU A O 1
ATOM 1258 N N . GLN A 1 160 ? 19.416 4.556 -30.100 1.00 94.94 160 GLN A N 1
ATOM 1259 C CA . GLN A 1 160 ? 19.834 3.307 -30.743 1.00 94.94 160 GLN A CA 1
ATOM 1260 C C . GLN A 1 160 ? 19.523 3.307 -32.243 1.00 94.94 160 GLN A C 1
ATOM 1262 O O . GLN A 1 160 ? 20.379 2.919 -33.041 1.00 94.94 160 GLN A O 1
ATOM 1267 N N . GLU A 1 161 ? 18.347 3.794 -32.642 1.00 95.00 161 GLU A N 1
ATOM 1268 C CA . GLU A 1 161 ? 17.974 3.927 -34.052 1.00 95.00 161 GLU A CA 1
ATOM 1269 C C . GLU A 1 161 ? 18.898 4.908 -34.793 1.00 95.00 161 GLU A C 1
ATOM 1271 O O . GLU A 1 161 ? 19.388 4.605 -35.885 1.00 95.00 161 GLU A O 1
ATOM 1276 N N . GLN A 1 162 ? 19.212 6.059 -34.189 1.00 94.81 162 GLN A N 1
ATOM 1277 C CA . GLN A 1 162 ? 20.155 7.021 -34.770 1.00 94.81 162 GLN A CA 1
ATOM 1278 C C . GLN A 1 162 ? 21.560 6.433 -34.945 1.00 94.81 162 GLN A C 1
ATOM 1280 O O . GLN A 1 162 ? 22.197 6.654 -35.982 1.00 94.81 162 GLN A O 1
ATOM 1285 N N . ILE A 1 163 ? 22.044 5.663 -33.966 1.00 95.81 163 ILE A N 1
ATOM 1286 C CA . ILE A 1 163 ? 23.342 4.980 -34.045 1.00 95.81 163 ILE A CA 1
ATOM 1287 C C . ILE A 1 163 ? 23.328 3.944 -35.173 1.00 95.81 163 ILE A C 1
ATOM 1289 O O . ILE A 1 163 ? 24.245 3.935 -35.995 1.00 95.81 163 ILE A O 1
ATOM 1293 N N . ALA A 1 164 ? 22.280 3.121 -35.264 1.00 96.12 164 ALA A N 1
ATOM 1294 C CA . ALA A 1 164 ? 22.141 2.116 -36.316 1.00 96.12 164 ALA A CA 1
ATOM 1295 C C . ALA A 1 164 ? 22.112 2.752 -37.717 1.00 96.12 164 ALA A C 1
ATOM 1297 O O . ALA A 1 164 ? 22.822 2.310 -38.622 1.00 96.12 164 ALA A O 1
ATOM 1298 N N . ASN A 1 165 ? 21.363 3.844 -37.890 1.00 95.69 165 ASN A N 1
ATOM 1299 C CA . ASN A 1 165 ? 21.320 4.586 -39.151 1.00 95.69 165 ASN A CA 1
ATOM 1300 C C . ASN A 1 165 ? 22.682 5.185 -39.514 1.00 95.69 165 ASN A C 1
ATOM 1302 O O . ASN A 1 165 ? 23.127 5.071 -40.656 1.00 95.69 165 ASN A O 1
ATOM 1306 N N . THR A 1 166 ? 23.376 5.782 -38.544 1.00 95.31 166 THR A N 1
ATOM 1307 C CA . THR A 1 166 ? 24.714 6.347 -38.763 1.00 95.31 166 THR A CA 1
ATOM 1308 C C . THR A 1 166 ? 25.714 5.260 -39.156 1.00 95.31 166 THR A C 1
ATOM 1310 O O . THR A 1 166 ? 26.497 5.454 -40.085 1.00 95.31 166 THR A O 1
ATOM 1313 N N . MET A 1 167 ? 25.650 4.094 -38.511 1.00 95.62 167 MET A N 1
ATOM 1314 C CA . MET A 1 167 ? 26.488 2.940 -38.838 1.00 95.62 167 MET A CA 1
ATOM 1315 C C . MET A 1 167 ? 26.239 2.439 -40.266 1.00 95.62 167 MET A C 1
ATOM 1317 O O . MET A 1 167 ? 27.192 2.222 -41.010 1.00 95.62 167 MET A O 1
ATOM 1321 N N . ASN A 1 168 ? 24.977 2.347 -40.693 1.00 95.38 168 ASN A N 1
ATOM 1322 C CA . ASN A 1 168 ? 24.633 1.973 -42.068 1.00 95.38 168 ASN A CA 1
ATOM 1323 C C . ASN A 1 168 ? 25.178 2.976 -43.099 1.00 95.38 168 ASN A C 1
ATOM 1325 O O . ASN A 1 168 ? 25.684 2.573 -44.147 1.00 95.38 168 ASN A O 1
ATOM 1329 N N . ILE A 1 169 ? 25.126 4.279 -42.800 1.00 96.25 169 ILE A N 1
ATOM 1330 C CA . ILE A 1 169 ? 25.699 5.321 -43.669 1.00 96.25 169 ILE A CA 1
ATOM 1331 C C . ILE A 1 169 ? 27.223 5.181 -43.759 1.00 96.25 169 ILE A C 1
ATOM 1333 O O . ILE A 1 169 ? 27.784 5.335 -44.844 1.00 96.25 169 ILE A O 1
ATOM 1337 N N . ILE A 1 170 ? 27.898 4.909 -42.638 1.00 95.06 170 ILE A N 1
ATOM 1338 C CA . ILE A 1 170 ? 29.353 4.710 -42.607 1.00 95.06 170 ILE A CA 1
ATOM 1339 C C . ILE A 1 170 ? 29.738 3.491 -43.445 1.00 95.06 170 ILE A C 1
ATOM 1341 O O . ILE A 1 170 ? 30.595 3.627 -44.314 1.00 95.06 170 ILE A O 1
ATOM 1345 N N . ASN A 1 171 ? 29.054 2.359 -43.269 1.00 95.31 171 ASN A N 1
ATOM 1346 C CA . ASN A 1 171 ? 29.305 1.156 -44.064 1.00 95.31 171 ASN A CA 1
ATOM 1347 C C . ASN A 1 171 ? 29.120 1.425 -45.566 1.00 95.31 171 ASN A C 1
ATOM 1349 O O . ASN A 1 171 ? 29.983 1.078 -46.367 1.00 95.31 171 ASN A O 1
ATOM 1353 N N . GLY A 1 172 ? 28.052 2.129 -45.961 1.00 93.12 172 GLY A N 1
ATOM 1354 C CA . GLY A 1 172 ? 27.847 2.498 -47.367 1.00 93.12 172 GLY A CA 1
ATOM 1355 C C . GLY A 1 172 ? 28.941 3.423 -47.922 1.00 93.12 172 GLY A C 1
ATOM 1356 O O . GLY A 1 172 ? 29.315 3.327 -49.093 1.00 93.12 172 GLY A O 1
ATOM 1357 N N . ARG A 1 173 ? 29.498 4.315 -47.091 1.00 95.12 173 ARG A N 1
ATOM 1358 C CA . ARG A 1 173 ? 30.655 5.146 -47.472 1.00 95.12 173 ARG A CA 1
ATOM 1359 C C . ARG A 1 173 ? 31.937 4.328 -47.593 1.00 95.12 173 ARG A C 1
ATOM 1361 O O . ARG A 1 173 ? 32.729 4.612 -48.487 1.00 95.12 173 ARG A O 1
ATOM 1368 N N . GLU A 1 174 ? 32.137 3.343 -46.728 1.00 96.06 174 GLU A N 1
ATOM 1369 C CA . GLU A 1 174 ? 33.289 2.440 -46.769 1.00 96.06 174 GLU A CA 1
ATOM 1370 C C . GLU A 1 174 ? 33.282 1.588 -48.047 1.00 96.06 174 GLU A C 1
ATOM 1372 O O . GLU A 1 174 ? 34.290 1.526 -48.750 1.00 96.06 174 GLU A O 1
ATOM 1377 N N . GLU A 1 175 ? 32.124 1.044 -48.434 1.00 95.75 175 GLU A N 1
ATOM 1378 C CA . GLU A 1 175 ? 31.954 0.334 -49.710 1.00 95.75 175 GLU A CA 1
ATOM 1379 C C . GLU A 1 175 ? 32.276 1.230 -50.916 1.00 95.75 175 GLU A C 1
ATOM 1381 O O . GLU A 1 175 ? 32.973 0.821 -51.851 1.00 95.75 175 GLU A O 1
ATOM 1386 N N . MET A 1 176 ? 31.811 2.483 -50.891 1.00 95.31 176 MET A N 1
ATOM 1387 C CA . MET A 1 176 ? 32.110 3.455 -51.944 1.00 95.31 176 MET A CA 1
ATOM 1388 C C . MET A 1 176 ? 33.605 3.801 -51.999 1.00 95.31 176 MET A C 1
ATOM 1390 O O . MET A 1 176 ? 34.165 3.915 -53.091 1.00 95.31 176 MET A O 1
ATOM 1394 N N . ALA A 1 177 ? 34.258 3.952 -50.844 1.00 96.31 177 ALA A N 1
ATOM 1395 C CA . ALA A 1 177 ? 35.694 4.202 -50.763 1.00 96.31 177 ALA A CA 1
ATOM 1396 C C . ALA A 1 177 ? 36.496 3.030 -51.347 1.00 96.31 177 ALA A C 1
ATOM 1398 O O . ALA A 1 177 ? 37.369 3.255 -52.185 1.00 96.31 177 ALA A O 1
ATOM 1399 N N . ALA A 1 178 ? 36.134 1.788 -51.011 1.00 96.19 178 ALA A N 1
ATOM 1400 C CA . ALA A 1 178 ? 36.767 0.591 -51.563 1.00 96.19 178 ALA A CA 1
ATOM 1401 C C . ALA A 1 178 ? 36.635 0.513 -53.098 1.00 96.19 178 ALA A C 1
ATOM 1403 O O . ALA A 1 178 ? 37.589 0.178 -53.806 1.00 96.19 178 ALA A O 1
ATOM 1404 N N . LEU A 1 179 ? 35.470 0.881 -53.641 1.00 96.88 179 LEU A N 1
ATOM 1405 C CA . LEU A 1 179 ? 35.251 0.941 -55.087 1.00 96.88 179 LEU A CA 1
ATOM 1406 C C . LEU A 1 179 ? 36.115 2.028 -55.750 1.00 96.88 179 LEU A C 1
ATOM 1408 O O . LEU A 1 179 ? 36.735 1.786 -56.790 1.00 96.88 179 LEU A O 1
ATOM 1412 N N . LEU A 1 180 ? 36.212 3.212 -55.142 1.00 97.00 180 LEU A N 1
ATOM 1413 C CA . LEU A 1 180 ? 37.077 4.290 -55.629 1.00 97.00 180 LEU A CA 1
ATOM 1414 C C . LEU A 1 180 ? 38.558 3.894 -55.611 1.00 97.00 180 LEU A C 1
ATOM 1416 O O . LEU A 1 180 ? 39.259 4.134 -56.597 1.00 97.00 180 LEU A O 1
ATOM 1420 N N . GLU A 1 181 ? 39.028 3.233 -54.554 1.00 97.00 181 GLU A N 1
ATOM 1421 C CA . GLU A 1 181 ? 40.389 2.691 -54.478 1.00 97.00 181 GLU A CA 1
ATOM 1422 C C . GLU A 1 181 ? 40.657 1.676 -55.594 1.00 97.00 181 GLU A C 1
ATOM 1424 O O . GLU A 1 181 ? 41.697 1.727 -56.261 1.00 97.00 181 GLU A O 1
ATOM 1429 N N . GLN A 1 182 ? 39.694 0.796 -55.882 1.00 96.81 182 GLN A N 1
ATOM 1430 C CA . GLN A 1 182 ? 39.805 -0.14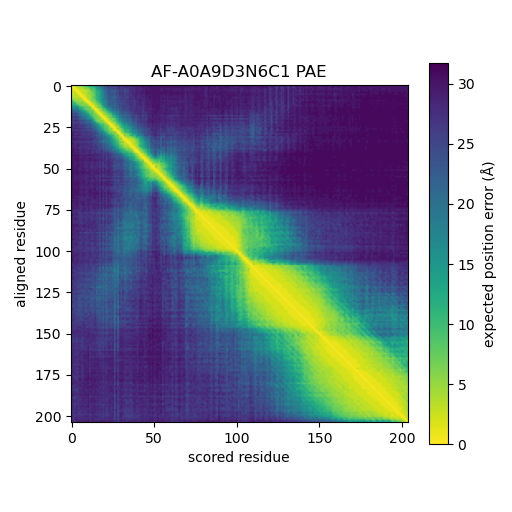3 -56.992 1.00 96.81 182 GLN A CA 1
ATOM 1431 C C . GLN A 1 182 ? 39.954 0.590 -58.334 1.00 96.81 182 GLN A C 1
ATOM 1433 O O . GLN A 1 182 ? 40.840 0.246 -59.127 1.00 96.81 182 GLN A O 1
ATOM 1438 N N . HIS A 1 183 ? 39.130 1.611 -58.589 1.00 96.06 183 HIS A N 1
ATOM 1439 C CA . HIS A 1 183 ? 39.209 2.419 -59.807 1.00 96.06 183 HIS A CA 1
ATOM 1440 C C . HIS A 1 183 ? 40.540 3.168 -59.926 1.00 96.06 183 HIS A C 1
ATOM 1442 O O . HIS A 1 183 ? 41.150 3.134 -60.999 1.00 96.06 183 HIS A O 1
ATOM 1448 N N . LEU A 1 184 ? 41.021 3.779 -58.840 1.00 96.75 184 LEU A N 1
ATOM 1449 C CA . LEU A 1 184 ? 42.318 4.455 -58.799 1.00 96.75 184 LEU A CA 1
ATOM 1450 C C . LEU A 1 184 ? 43.464 3.481 -59.084 1.00 96.75 184 LEU A C 1
ATOM 1452 O O . LEU A 1 184 ? 44.286 3.752 -59.957 1.00 96.75 184 LEU A O 1
ATOM 1456 N N . SER A 1 185 ? 43.463 2.298 -58.461 1.00 96.88 185 SER A N 1
ATOM 1457 C CA . SER A 1 185 ? 44.488 1.276 -58.712 1.00 96.88 185 SER A CA 1
ATOM 1458 C C . SER A 1 185 ? 44.486 0.785 -60.166 1.00 96.88 185 SER A C 1
ATOM 1460 O O . SER A 1 185 ? 45.523 0.433 -60.732 1.00 96.88 185 SER A O 1
ATOM 1462 N N . LYS A 1 186 ? 43.312 0.728 -60.810 1.00 96.81 186 LYS A N 1
ATOM 1463 C CA . LYS A 1 186 ? 43.195 0.356 -62.224 1.00 96.81 186 LYS A CA 1
ATOM 1464 C C . LYS A 1 186 ? 43.752 1.461 -63.116 1.00 96.81 186 LYS A C 1
ATOM 1466 O O . LYS A 1 186 ? 44.515 1.158 -64.032 1.00 96.81 186 LYS A O 1
ATOM 1471 N N . LEU A 1 187 ? 43.402 2.714 -62.829 1.00 96.88 187 LEU A N 1
ATOM 1472 C CA . LEU A 1 187 ? 43.909 3.880 -63.545 1.00 96.88 187 LEU A CA 1
ATOM 1473 C C . LEU A 1 187 ? 45.439 3.950 -63.457 1.00 96.88 187 LEU A C 1
ATOM 1475 O O . LEU A 1 187 ? 46.106 4.060 -64.484 1.00 96.88 187 LEU A O 1
ATOM 1479 N N . GLU A 1 188 ? 45.999 3.789 -62.261 1.00 97.00 188 GLU A N 1
ATOM 1480 C CA . GLU A 1 188 ? 47.443 3.786 -62.021 1.00 97.00 188 GLU A CA 1
ATOM 1481 C C . GLU A 1 188 ? 48.158 2.717 -62.862 1.00 97.00 188 GLU A C 1
ATOM 1483 O O . GLU A 1 188 ? 49.112 3.017 -63.582 1.00 97.00 188 GLU A O 1
ATOM 1488 N N . ARG A 1 189 ? 47.648 1.476 -62.873 1.00 95.56 189 ARG A N 1
ATOM 1489 C CA . ARG A 1 189 ? 48.195 0.403 -63.724 1.00 95.56 189 ARG A CA 1
ATOM 1490 C C . ARG A 1 189 ? 48.148 0.762 -65.209 1.00 95.56 189 ARG A C 1
ATOM 1492 O O . ARG A 1 189 ? 49.110 0.494 -65.930 1.00 95.56 189 ARG A O 1
ATOM 1499 N N . THR A 1 190 ? 47.051 1.359 -65.682 1.00 96.06 190 THR A N 1
ATOM 1500 C CA . THR A 1 190 ? 46.943 1.780 -67.089 1.00 96.06 190 THR A CA 1
ATOM 1501 C C . THR A 1 190 ? 47.908 2.911 -67.433 1.00 96.06 190 THR A C 1
ATOM 1503 O O . THR A 1 190 ? 48.529 2.864 -68.494 1.00 96.06 190 THR A O 1
ATOM 1506 N N . LEU A 1 191 ? 48.098 3.876 -66.530 1.00 96.31 191 LEU A N 1
ATOM 1507 C CA . LEU A 1 191 ? 49.044 4.975 -66.701 1.00 96.31 191 LEU A CA 1
ATOM 1508 C C . LEU A 1 191 ? 50.481 4.445 -66.782 1.00 96.31 191 LEU A C 1
ATOM 1510 O O . LEU A 1 191 ? 51.197 4.765 -67.728 1.00 96.31 191 LEU A O 1
ATOM 1514 N N . ASN A 1 192 ? 50.864 3.557 -65.861 1.00 95.12 192 ASN A N 1
ATOM 1515 C CA . ASN A 1 192 ? 52.175 2.905 -65.860 1.00 95.12 192 ASN A CA 1
ATOM 1516 C C . ASN A 1 192 ? 52.423 2.126 -67.161 1.00 95.12 192 ASN A C 1
ATOM 1518 O O . ASN A 1 192 ? 53.510 2.206 -67.738 1.00 95.12 192 ASN A O 1
ATOM 1522 N N . ALA A 1 193 ? 51.406 1.422 -67.671 1.00 94.56 193 ALA A N 1
ATOM 1523 C CA . ALA A 1 193 ? 51.492 0.708 -68.943 1.00 94.56 193 ALA A CA 1
ATOM 1524 C C . ALA A 1 193 ? 51.674 1.655 -70.144 1.00 94.56 193 ALA A C 1
ATOM 1526 O O . ALA A 1 193 ? 52.462 1.360 -71.045 1.00 94.56 193 ALA A O 1
ATOM 1527 N N . ILE A 1 194 ? 50.977 2.797 -70.167 1.00 95.31 194 ILE A N 1
ATOM 1528 C CA . ILE A 1 194 ? 51.151 3.827 -71.201 1.00 95.31 194 ILE A CA 1
ATOM 1529 C C . ILE A 1 194 ? 52.550 4.440 -71.109 1.00 95.31 194 ILE A C 1
ATOM 1531 O O . ILE A 1 194 ? 53.227 4.543 -72.130 1.00 95.31 194 ILE A O 1
ATOM 1535 N N . GLN A 1 195 ? 53.020 4.774 -69.905 1.00 94.56 195 GLN A N 1
ATOM 1536 C CA . GLN A 1 195 ? 54.366 5.302 -69.689 1.00 94.56 195 GLN A CA 1
ATOM 1537 C C . GLN A 1 195 ? 55.433 4.327 -70.200 1.00 94.56 195 GLN A C 1
ATOM 1539 O O . GLN A 1 195 ? 56.326 4.745 -70.929 1.00 94.56 195 GLN A O 1
ATOM 1544 N N . HIS A 1 196 ? 55.305 3.029 -69.902 1.00 92.88 196 HIS A N 1
ATOM 1545 C CA . HIS A 1 196 ? 56.210 1.991 -70.414 1.00 92.88 196 HIS A CA 1
ATOM 1546 C C . HIS A 1 196 ? 56.182 1.880 -71.947 1.00 92.88 196 HIS A C 1
ATOM 1548 O O . HIS A 1 196 ? 57.206 1.617 -72.576 1.00 92.88 196 HIS A O 1
ATOM 1554 N N . ARG A 1 197 ? 55.015 2.069 -72.576 1.00 92.75 197 ARG A N 1
ATOM 1555 C CA . ARG A 1 197 ? 54.903 2.092 -74.044 1.00 92.75 197 ARG A CA 1
ATOM 1556 C C . ARG A 1 197 ? 55.566 3.331 -74.641 1.00 92.75 197 ARG A C 1
ATOM 1558 O O . ARG A 1 197 ? 56.273 3.203 -75.634 1.00 92.75 197 ARG A O 1
ATOM 1565 N N . LEU A 1 198 ? 55.369 4.502 -74.037 1.00 92.12 198 LEU A N 1
ATOM 1566 C CA . LEU A 1 198 ? 55.977 5.755 -74.487 1.00 92.12 198 LEU A CA 1
ATOM 1567 C C . LEU A 1 198 ? 57.501 5.727 -74.357 1.00 92.12 198 LEU A C 1
ATOM 1569 O O . LEU A 1 198 ? 58.189 6.075 -75.309 1.00 92.12 198 LEU A O 1
ATOM 1573 N N . THR A 1 199 ? 58.040 5.262 -73.228 1.00 92.56 199 THR A N 1
ATOM 1574 C CA . THR A 1 199 ? 59.495 5.127 -73.054 1.00 92.56 199 THR A CA 1
ATOM 1575 C C . THR A 1 199 ? 60.096 4.136 -74.045 1.00 92.56 199 THR A C 1
ATOM 1577 O O . THR A 1 199 ? 61.180 4.377 -74.566 1.00 92.56 199 THR A O 1
ATOM 1580 N N . ARG A 1 200 ? 59.383 3.050 -74.367 1.00 87.81 200 ARG A N 1
ATOM 1581 C CA . ARG A 1 200 ? 59.810 2.106 -75.406 1.00 87.81 200 ARG A CA 1
ATOM 1582 C C . ARG A 1 200 ? 59.827 2.730 -76.803 1.00 87.81 200 ARG A C 1
ATOM 1584 O O . ARG A 1 200 ? 60.752 2.443 -77.548 1.00 87.81 200 ARG A O 1
ATOM 1591 N N . LEU A 1 201 ? 58.835 3.556 -77.148 1.00 89.06 201 LEU A N 1
ATOM 1592 C CA . LEU A 1 201 ? 58.792 4.269 -78.432 1.00 89.06 201 LEU A CA 1
ATOM 1593 C C . LEU A 1 201 ? 59.863 5.363 -78.537 1.00 89.06 201 LEU A C 1
ATOM 1595 O O . LEU A 1 201 ? 60.361 5.604 -79.625 1.00 89.06 201 LEU A O 1
ATOM 1599 N N . LEU A 1 202 ? 60.213 6.019 -77.428 1.00 84.44 202 LEU A N 1
ATOM 1600 C CA . LEU A 1 202 ? 61.253 7.056 -77.386 1.00 84.44 202 LEU A CA 1
ATOM 1601 C C . LEU A 1 202 ? 62.683 6.495 -77.432 1.00 84.44 202 LEU A C 1
ATOM 1603 O O . LEU A 1 202 ? 63.600 7.214 -77.812 1.00 84.44 202 LEU A O 1
ATOM 1607 N N . ASN A 1 203 ? 62.875 5.236 -77.029 1.00 74.81 203 ASN A N 1
ATOM 1608 C CA . ASN A 1 203 ? 64.167 4.541 -77.048 1.00 74.81 203 ASN A CA 1
ATOM 1609 C C . ASN A 1 203 ? 64.376 3.670 -78.311 1.00 74.81 203 ASN A C 1
ATOM 1611 O O . ASN A 1 203 ? 65.300 2.854 -78.332 1.00 74.81 203 ASN A O 1
ATOM 1615 N N . GLN A 1 204 ? 63.510 3.801 -79.323 1.00 50.66 204 GLN A N 1
ATOM 1616 C CA . GLN A 1 204 ? 63.666 3.235 -80.672 1.00 50.66 204 GLN A CA 1
ATOM 1617 C C . GLN A 1 204 ? 64.096 4.325 -81.651 1.00 50.66 204 GLN A C 1
ATOM 1619 O O . GLN A 1 204 ? 64.879 3.982 -82.563 1.00 50.66 204 GLN A O 1
#

pLDDT: mean 73.73, std 21.89, range [34.19, 97.5]

Organism: NCBI:txid337641

Sequence (204 aa):
MAWFLLLLLTVWRTGSSIDVDMGDRDWDWGSGLHDLLHSFPAHSPFVTETPEHAANCTQRFWLPPSTPVCWENIAGPEEFEETRLLVLQNRAALHAVTEASGLEEGGVSYEQQAIVDVQGVREDHLSISQTVESMQKVFLDLDAKRKEGDEHDTLIASLQEQIANTMNIINGREEMAALLEQHLSKLERTLNAIQHRLTRLLNQ

Mean predicted aligned error: 21.42 Å

Foldseek 3Di:
DVVVVVVVVVVPPDDDDPPPPPPDDDPPPDPCVVVVVVVPPPPPVDDDDDPVDDDDPPDPDPDPPDPPPPCVPDQDPVSVVVVVVVVVVVVVVVVVCCVVVPPPPPDDDPVRVVVVVVVVVVVVVVVVVVVVVVVVVVVVVVVVVVVVVVVVVVVVVVVVVVVVVVVVVVVVVVVVVVVVVVVVVVVVVVVVVVVVVVVVVVVD

Solvent-accessible surface area (backbone atoms only — not comparable to full-atom values): 12559 Å² total; per-residue (Å²): 126,73,69,67,62,61,64,62,66,66,74,79,67,81,91,74,88,75,84,74,78,84,70,88,70,88,79,78,74,83,62,64,60,62,66,54,59,69,69,48,76,85,72,64,90,74,79,80,73,45,100,93,48,79,75,74,88,78,71,77,80,74,70,72,83,71,68,81,73,72,71,87,76,59,70,48,76,65,56,45,50,51,51,51,51,52,52,54,50,52,52,53,51,51,52,51,49,47,65,69,65,68,65,55,95,84,57,84,51,68,68,60,51,52,51,52,53,53,48,50,54,51,52,51,51,51,54,51,52,53,49,51,52,52,50,50,52,52,52,54,51,52,52,52,51,50,53,53,48,54,53,52,52,54,52,50,51,52,52,50,51,52,51,52,53,51,50,52,52,50,52,56,48,50,55,51,48,54,53,51,51,51,52,49,56,51,50,52,52,51,49,54,52,49,51,55,50,51,54,54,62,74,75,107